Protein 7O54 (pdb70)

GO terms:
  GO:0031470 carboxysome (C, IDA)
  GO:0043886 structural constituent of carboxysome shell (F, IDA)
  GO:0031470 carboxysome (C, EXP)

Organism: Synechococcus elongatus (strain ATCC 33912 / PCC 7942 / FACHB-805) (NCBI:txid1140)

InterPro domains:
  IPR000894 Ribulose bisphosphate carboxylase small subunit, domain [PF00101] (226-309)
  IPR000894 Ribulose bisphosphate carboxylase small subunit, domain [PF00101] (341-425)
  IPR000894 Ribulose bisphosphate carboxylase small subunit, domain [PF00101] (454-539)
  IPR000894 Ribulose bisphosphate carboxylase small subunit, domain [SM00961] (214-309)
  IPR000894 Ribulose bisphosphate carboxylase small subunit, domain [SM00961] (333-425)
  IPR000894 Ribulose bisphosphate carboxylase small subunit, domain [SM00961] (446-539)
  IPR011004 Trimeric LpxA-like superfamily [SSF51161] (17-165)
  IPR017156 Carboxysome assembly protein CcmM [PIRSF037250] (4-539)
  IPR036385 Ribulose bisphosphate carboxylase, small subunit superfamily [G3DSA:3.30.190.10] (224-338)
  IPR036385 Ribulose bisphosphate carboxylase, small subunit superfamily [G3DSA:3.30.190.10] (339-454)
  IPR036385 Ribulose bisphosphate carboxylase, small subunit superfamily [G3DSA:3.30.190.10] (455-539)
  IPR036385 Ribulose bisphosphate carboxylase, small subunit superfamily [SSF55239] (224-336)
  IPR036385 Ribulose bisphosphate carboxylase, small subunit superfamily [SSF55239] (334-444)
  IPR036385 Ribulose bisphosphate carboxylase, small subunit superfamily [SSF55239] (451-539)
  IPR047223 Carbonic anhydrase, gamma-class, LbH domain [cd00710] (16-192)
  IPR052265 Gamma-class Carbonic Anhydrase [PTHR43360] (14-539)

Foldseek 3Di:
DAEAAAPQEAADPQEAAEDQEYHDHQEYHEHQEYHYCPQFDDEYAEANEYAEHLEYEEEHNDAWDQDPVRDTGQYYHYHHEYHYANEYEYGVEAHYALEYAEHNEYEYCEHEAAQEYEYYCEYHYNEYQHHFFYHDHNYYHHDHVSSVPGHGHDPVRSVVRVVVD/DPDDVVVVCCVVPND

B-factor: mean 37.41, std 12.13, range [20.16, 93.71]

Secondary structure (DSSP, 8-state):
---EE-TT-EE-TT-EEEESEEE-TT-EE-TT-EEEESSS--EEE-TT-EE-TT-EEEE-SS--EE-TTS-EESEEE-TT-EE-TT-EEEEEEEE-TT-EE-TT-EEEEEEE-TT-EE-SS-EEES-EEPTTBEE-TT-EE-SHHHHHTPPBP-HHHHHHHHHH-/--S-HHHHHHHHT--

Nearest PDB structures (foldseek):
  7o4z-assembly1_A  TM=1.005E+00  e=3.392E-30  Synechococcus elongatus PCC 7942 = FACHB-805
  3kwd-assembly1_A  TM=9.991E-01  e=4.097E-24  Thermosynechococcus vestitus BP-1
  3kwc-assembly1_C  TM=9.811E-01  e=2.190E-21  Thermosynechococcus vestitus BP-1
  3ou9-assembly1_A  TM=9.651E-01  e=5.517E-14  Methanosarcina thermophila
  3ow5-assembly1_A  TM=9.655E-01  e=8.329E-14  Methanosarcina thermophila

Sequence (180 aa):
AEPYIDPAAQVHAIASIIGDVRIAAGVRVAAGVSIRADEGAPFQVGKESILQEGAVIHGLEYGRVLGDDQADYSVWIGQRVAITHKALIHGPAYLGDDCFVGFRSTVFNARVGAGSVIMMHALVQDVEIPPGRYVPSGAIITTQQQADRLPEVRPEDREFARHIIGWLAPEQQQRIYRGN

Radius of gyration: 14.68 Å; Cα contacts (8 Å, |Δi|>4): 570; chains: 2; bounding box: 37×30×41 Å

Solvent-accessible surface area: 8317 Å² total; per-residue (Å²): 122,147,42,130,70,33,124,57,16,110,44,84,104,129,15,32,22,76,11,42,0,79,0,25,37,19,0,105,4,35,27,39,3,28,0,97,6,87,103,0,27,27,0,32,0,3,81,85,0,25,1,25,101,29,0,55,0,40,0,60,104,172,33,68,0,24,2,82,83,126,45,64,11,0,0,20,0,1,61,94,0,5,0,1,77,118,0,61,0,33,0,3,0,22,0,1,42,40,2,4,0,0,72,128,0,27,0,44,1,0,20,0,8,47,12,0,0,0,23,34,106,4,46,0,44,15,0,17,0,22,92,22,49,49,0,56,67,44,19,106,14,51,47,22,137,70,0,71,208,17,73,131,30,134,96,94,19,78,106,70,8,136,155,46,86,112,140,45,52,112,129,29,42,85,44,0,55,131,12,158

Structure (mmCIF, N/CA/C/O backbone):
data_7O54
#
_entry.id   7O54
#
_cell.length_a   89.365
_cell.length_b   89.365
_cell.length_c   129.835
_cell.angle_alpha   90.000
_cell.angle_beta   90.000
_cell.angle_gamma   120.000
#
_symmetry.space_group_name_H-M   'H 3 2'
#
loop_
_entity.id
_entity.type
_entity.pdbx_description
1 polymer 'Carboxysome assembly protein CcmM'
2 polymer 'Carbonic anhydrase'
3 non-polymer 'NICKEL (II) ION'
4 non-polymer 'CHLORIDE ION'
5 water water
#
loop_
_atom_site.group_PDB
_atom_site.id
_atom_site.type_symbol
_atom_site.label_atom_id
_atom_site.label_alt_id
_atom_site.label_comp_id
_atom_site.label_asym_id
_atom_site.label_entity_id
_atom_site.label_seq_id
_atom_site.pdbx_PDB_ins_code
_atom_site.Cartn_x
_atom_site.Cartn_y
_atom_site.Cartn_z
_atom_site.occupancy
_atom_site.B_iso_or_equiv
_atom_site.auth_seq_id
_atom_site.auth_comp_id
_atom_site.auth_asym_id
_atom_site.auth_atom_id
_atom_site.pdbx_PDB_model_num
ATOM 1 N N . ALA A 1 16 ? 7.259 -22.443 -37.947 1.00 68.77 16 ALA A N 1
ATOM 2 C CA . ALA A 1 16 ? 7.875 -21.194 -38.545 1.00 71.73 16 ALA A CA 1
ATOM 3 C C . ALA A 1 16 ? 6.780 -20.232 -39.000 1.00 65.82 16 ALA A C 1
ATOM 4 O O . ALA A 1 16 ? 7.054 -19.025 -39.019 1.00 73.20 16 ALA A O 1
ATOM 6 N N . GLU A 1 17 ? 5.617 -20.747 -39.408 1.00 60.47 17 GLU A N 1
ATOM 7 C CA . GLU A 1 17 ? 4.438 -19.915 -39.746 1.00 59.76 17 GLU A CA 1
ATOM 8 C C . GLU A 1 17 ? 3.273 -20.313 -38.850 1.00 53.57 17 GLU A C 1
ATOM 9 O O . GLU A 1 17 ? 3.158 -21.463 -38.420 1.00 48.65 17 GLU A O 1
ATOM 15 N N . PRO A 1 18 ? 2.344 -19.379 -38.564 1.00 46.02 18 PRO A N 1
ATOM 16 C CA . PRO A 1 18 ? 1.243 -19.698 -37.672 1.00 45.35 18 PRO A CA 1
ATOM 17 C C . PRO A 1 18 ? 0.262 -20.717 -38.276 1.00 44.17 18 PRO A C 1
ATOM 18 O O . PRO A 1 18 ? -0.026 -20.601 -39.476 1.00 45.24 18 PRO A O 1
ATOM 22 N N . TYR A 1 19 ? -0.209 -21.669 -37.469 1.00 40.75 19 TYR A N 1
ATOM 23 C CA . TYR A 1 19 ? -1.392 -22.514 -37.799 1.00 42.75 19 TYR A CA 1
ATOM 24 C C . TYR A 1 19 ? -2.647 -21.775 -37.315 1.00 43.36 19 TYR A C 1
ATOM 25 O O . TYR A 1 19 ? -2.806 -21.594 -36.093 1.00 41.40 19 TYR A O 1
ATOM 34 N N . ILE A 1 20 ? -3.497 -21.322 -38.220 1.00 40.81 20 ILE A N 1
ATOM 35 C CA . ILE A 1 20 ? -4.721 -20.569 -37.855 1.00 39.02 20 ILE A CA 1
ATOM 36 C C . ILE A 1 20 ? -5.909 -21.433 -38.249 1.00 39.04 20 ILE A C 1
ATOM 37 O O . ILE A 1 20 ? -6.111 -21.643 -39.439 1.00 41.14 20 ILE A O 1
ATOM 42 N N . ASP A 1 21 ? -6.633 -21.927 -37.257 1.00 39.21 21 ASP A N 1
ATOM 43 C CA . ASP A 1 21 ? -7.811 -22.799 -37.447 1.00 39.27 21 ASP A CA 1
ATOM 44 C C . ASP A 1 21 ? -8.763 -22.067 -38.377 1.00 42.93 21 ASP A C 1
ATOM 45 O O . ASP A 1 21 ? -9.007 -20.842 -38.252 1.00 37.36 21 ASP A O 1
ATOM 50 N N . PRO A 1 22 ? -9.296 -22.752 -39.414 1.00 41.52 22 PRO A N 1
ATOM 51 C CA . PRO A 1 22 ? -10.262 -22.090 -40.282 1.00 42.91 22 PRO A CA 1
ATOM 52 C C . PRO A 1 22 ? -11.465 -21.460 -39.562 1.00 41.98 22 PRO A C 1
ATOM 53 O O . PRO A 1 22 ? -12.036 -20.549 -40.099 1.00 42.02 22 PRO A O 1
ATOM 57 N N . ALA A 1 23 ? -11.848 -21.987 -38.388 1.00 39.80 23 ALA A N 1
ATOM 58 C CA . ALA A 1 23 ? -12.936 -21.457 -37.533 1.00 37.23 23 ALA A CA 1
ATOM 59 C C . ALA A 1 23 ? -12.423 -20.348 -36.575 1.00 35.73 23 ALA A C 1
ATOM 60 O O . ALA A 1 23 ? -13.291 -19.897 -35.779 1.00 37.31 23 ALA A O 1
ATOM 62 N N . ALA A 1 24 ? -11.157 -19.920 -36.636 1.00 34.99 24 ALA A N 1
ATOM 63 C CA . ALA A 1 24 ? -10.701 -18.735 -35.837 1.00 34.35 24 ALA A CA 1
ATOM 64 C C . ALA A 1 24 ? -11.177 -17.462 -36.534 1.00 39.18 24 ALA A C 1
ATOM 65 O O . ALA A 1 24 ? -11.404 -17.473 -37.733 1.00 39.08 24 ALA A O 1
ATOM 67 N N . GLN A 1 25 ? -11.377 -16.349 -35.805 1.00 35.62 25 GLN A N 1
ATOM 68 C CA . GLN A 1 25 ? -11.713 -15.022 -36.380 1.00 36.49 25 GLN A CA 1
ATOM 69 C C . GLN A 1 25 ? -10.579 -14.057 -36.002 1.00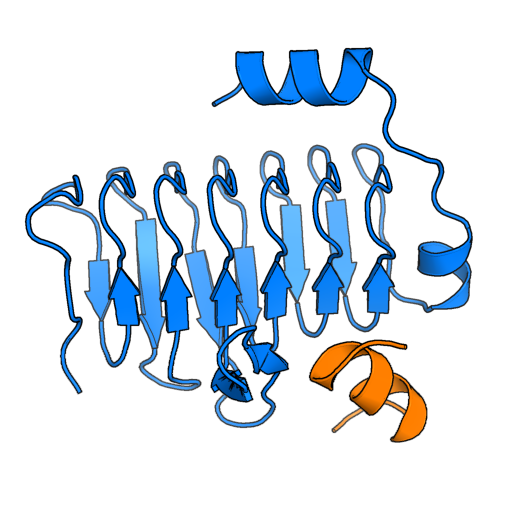 37.03 25 GLN A C 1
ATOM 70 O O . GLN A 1 25 ? -10.587 -13.512 -34.870 1.00 35.95 25 GLN A O 1
ATOM 76 N N . VAL A 1 26 ? -9.587 -13.950 -36.869 1.00 36.54 26 VAL A N 1
ATOM 77 C CA . VAL A 1 26 ? -8.381 -13.110 -36.643 1.00 36.69 26 VAL A CA 1
ATOM 78 C C . VAL A 1 26 ? -8.558 -11.841 -37.450 1.00 40.81 26 VAL A C 1
ATOM 79 O O . VAL A 1 26 ? -8.734 -11.909 -38.686 1.00 43.35 26 VAL A O 1
ATOM 83 N N . HIS A 1 27 ? -8.518 -10.697 -36.804 1.00 38.39 27 HIS A N 1
ATOM 84 C CA . HIS A 1 27 ? -8.666 -9.410 -37.512 1.00 39.47 27 HIS A CA 1
ATOM 85 C C . HIS A 1 27 ? -7.514 -9.274 -38.521 1.00 39.75 27 HIS A C 1
ATOM 86 O O . HIS A 1 27 ? -6.329 -9.662 -38.249 1.00 41.22 27 HIS A O 1
ATOM 93 N N . ALA A 1 28 ? -7.818 -8.678 -39.673 1.00 44.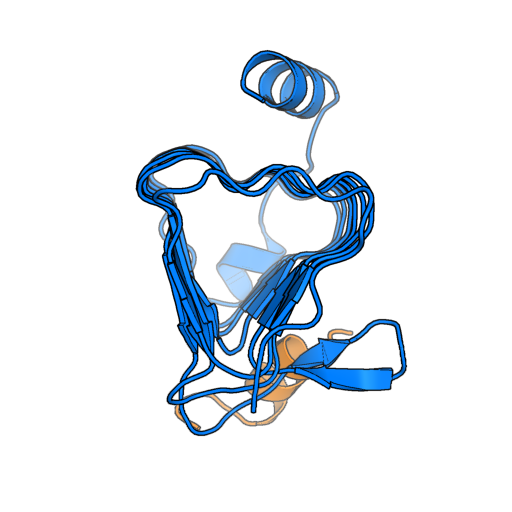89 28 ALA A N 1
ATOM 94 C CA . ALA A 1 28 ? -6.853 -8.478 -40.775 1.00 49.66 28 ALA A CA 1
ATOM 95 C C . ALA A 1 28 ? -5.630 -7.692 -40.287 1.00 52.78 28 ALA A C 1
ATOM 96 O O . ALA A 1 28 ? -4.532 -7.965 -40.774 1.00 52.83 28 ALA A O 1
ATOM 98 N N . ILE A 1 29 ? -5.802 -6.796 -39.314 1.00 50.71 29 ILE A N 1
ATOM 99 C CA . ILE A 1 29 ? -4.729 -5.885 -38.809 1.00 53.14 29 ILE A CA 1
ATOM 100 C C . ILE A 1 29 ? -4.019 -6.509 -37.578 1.00 52.22 29 ILE A C 1
ATOM 101 O O . ILE A 1 29 ? -2.936 -5.991 -37.190 1.00 50.93 29 ILE A O 1
ATOM 106 N N . ALA A 1 30 ? -4.484 -7.645 -37.024 1.00 49.05 30 ALA A N 1
ATOM 107 C CA . ALA A 1 30 ? -3.713 -8.390 -35.975 1.00 42.91 30 ALA A CA 1
ATOM 108 C C . ALA A 1 30 ? -2.398 -8.868 -36.584 1.00 42.23 30 ALA A C 1
ATOM 109 O O . ALA A 1 30 ? -2.370 -9.136 -37.812 1.00 41.73 30 ALA A O 1
ATOM 111 N N . SER A 1 31 ? -1.334 -8.994 -35.795 1.00 37.29 31 SER A N 1
ATOM 112 C CA . SER A 1 31 ? -0.019 -9.435 -36.246 1.00 38.33 31 SER A CA 1
ATOM 113 C C . SER A 1 31 ? 0.265 -10.736 -35.500 1.00 40.94 31 SER A C 1
ATOM 114 O O . SER A 1 31 ? 0.362 -10.733 -34.242 1.00 41.92 31 SER A O 1
ATOM 117 N N . ILE A 1 32 ? 0.204 -11.857 -36.211 1.00 40.64 32 ILE A N 1
ATOM 118 C CA . ILE A 1 32 ? 0.601 -13.169 -35.647 1.00 36.43 32 ILE A CA 1
ATOM 119 C C . ILE A 1 32 ? 1.811 -13.668 -36.429 1.00 41.25 32 ILE A C 1
ATOM 120 O O . ILE A 1 32 ? 1.662 -13.914 -37.670 1.00 42.91 32 ILE A O 1
ATOM 125 N N . ILE A 1 33 ? 2.897 -13.937 -35.724 1.00 39.55 33 ILE A N 1
ATOM 126 C CA . ILE A 1 33 ? 4.219 -14.236 -36.348 1.00 40.18 33 ILE A CA 1
ATOM 127 C C . ILE A 1 33 ? 4.779 -15.478 -35.681 1.00 40.24 33 ILE A C 1
ATOM 128 O O . ILE A 1 33 ? 4.679 -15.602 -34.454 1.00 37.12 33 ILE A O 1
ATOM 133 N N . GLY A 1 34 ? 5.331 -16.398 -36.470 1.00 39.92 34 GLY A N 1
ATOM 134 C CA . GLY A 1 34 ? 6.135 -17.488 -35.896 1.00 41.23 34 GLY A CA 1
ATOM 135 C C . GLY A 1 34 ? 5.282 -18.685 -35.516 1.00 38.31 34 GLY A C 1
ATOM 136 O O . GLY A 1 34 ? 4.176 -18.892 -36.092 1.00 38.88 34 GLY A O 1
ATOM 137 N N . ASP A 1 35 ? 5.785 -19.497 -34.594 1.00 37.09 35 ASP A N 1
ATOM 138 C CA . ASP A 1 35 ? 5.164 -20.828 -34.337 1.00 39.93 35 ASP A CA 1
ATOM 139 C C . ASP A 1 35 ? 4.031 -20.659 -33.313 1.00 37.89 35 ASP A C 1
ATOM 140 O O . ASP A 1 35 ? 4.234 -20.981 -32.161 1.00 36.75 35 ASP A O 1
ATOM 145 N N . VAL A 1 36 ? 2.888 -20.232 -33.809 1.00 34.89 36 VAL A N 1
ATOM 146 C CA . VAL A 1 36 ? 1.668 -19.925 -33.035 1.00 33.73 36 VAL A CA 1
ATOM 147 C C . VAL A 1 36 ? 0.574 -20.825 -33.602 1.00 36.50 36 VAL A C 1
ATOM 148 O O . VAL A 1 36 ? 0.320 -20.741 -34.820 1.00 40.23 36 VAL A O 1
ATOM 152 N N . ARG A 1 37 ? -0.092 -21.553 -32.728 1.00 34.06 37 ARG A N 1
ATOM 153 C CA . ARG A 1 37 ? -1.285 -22.324 -33.033 1.00 35.78 37 ARG A CA 1
ATOM 154 C C . ARG A 1 37 ? -2.495 -21.612 -32.455 1.00 33.38 37 ARG A C 1
ATOM 155 O O . ARG A 1 37 ? -2.511 -21.468 -31.241 1.00 33.56 37 ARG A O 1
ATOM 163 N N . ILE A 1 38 ? -3.402 -21.195 -33.309 1.00 32.05 38 ILE A N 1
ATOM 164 C CA . ILE A 1 38 ? -4.688 -20.524 -32.939 1.00 32.46 38 ILE A CA 1
ATOM 165 C C . ILE A 1 38 ? -5.816 -21.541 -33.184 1.00 36.08 38 ILE A C 1
ATOM 166 O O . ILE A 1 38 ? -6.026 -21.960 -34.326 1.00 36.04 38 ILE A O 1
ATOM 171 N N . ALA A 1 39 ? -6.542 -21.905 -32.139 1.00 33.19 39 ALA A N 1
ATOM 172 C CA . ALA A 1 39 ? -7.589 -22.959 -32.196 1.00 33.27 39 ALA A CA 1
ATOM 173 C C . ALA A 1 39 ? -8.896 -22.383 -32.720 1.00 34.51 39 ALA A C 1
ATOM 174 O O . ALA A 1 39 ? -9.047 -21.150 -32.965 1.00 32.72 39 ALA A O 1
ATOM 176 N N . ALA A 1 40 ? -9.836 -23.301 -33.020 1.00 35.34 40 ALA A N 1
ATOM 177 C CA . ALA A 1 40 ? -11.200 -22.978 -33.451 1.00 33.88 40 ALA A CA 1
ATOM 178 C C . ALA A 1 40 ? -11.823 -21.948 -32.498 1.00 35.77 40 ALA A C 1
ATOM 179 O O . ALA A 1 40 ? -11.627 -22.044 -31.294 1.00 34.47 40 ALA A O 1
ATOM 181 N N . GLY A 1 41 ? -12.535 -20.989 -33.058 1.00 34.09 41 GLY A N 1
ATOM 182 C CA . GLY A 1 41 ? -13.412 -20.076 -32.289 1.00 33.55 41 GLY A CA 1
ATOM 183 C C . GLY A 1 41 ? -12.599 -18.993 -31.562 1.00 32.10 41 GLY A C 1
ATOM 184 O O . GLY A 1 41 ? -13.242 -18.097 -30.958 1.00 33.49 41 GLY A O 1
ATOM 185 N N . VAL A 1 42 ? -11.283 -18.978 -31.719 1.00 30.21 42 VAL A N 1
ATOM 186 C CA . VAL A 1 42 ? -10.480 -17.879 -31.086 1.00 29.48 42 VAL A CA 1
ATOM 187 C C . VAL A 1 42 ? -10.799 -16.582 -31.808 1.00 34.28 42 VAL A C 1
ATOM 188 O O . VAL A 1 42 ? -10.832 -16.560 -33.073 1.00 36.59 42 VAL A O 1
ATOM 192 N N . ARG A 1 43 ? -11.044 -15.513 -31.044 1.00 31.82 43 ARG A N 1
ATOM 193 C CA . ARG A 1 43 ? -11.193 -14.172 -31.654 1.00 32.87 43 ARG A CA 1
ATOM 194 C C . ARG A 1 43 ? -9.982 -13.319 -31.309 1.00 33.37 43 ARG A C 1
ATOM 195 O O . ARG A 1 43 ? -9.680 -13.261 -30.090 1.00 33.02 43 ARG A O 1
ATOM 203 N N . VAL A 1 44 ? -9.381 -12.654 -32.303 1.00 31.18 44 VAL A N 1
ATOM 204 C CA . VAL A 1 44 ? -8.212 -11.795 -32.147 1.00 31.66 44 VAL A CA 1
ATOM 205 C C . VAL A 1 44 ? -8.556 -10.426 -32.738 1.00 32.65 44 VAL A C 1
ATOM 206 O O . VAL A 1 44 ? -8.811 -10.348 -33.925 1.00 34.93 44 VAL A O 1
ATOM 210 N N . ALA A 1 45 ? -8.603 -9.415 -31.894 1.00 34.16 45 ALA A N 1
ATOM 211 C CA . ALA A 1 45 ? -8.943 -8.036 -32.285 1.00 33.70 45 ALA A CA 1
ATOM 212 C C . ALA A 1 45 ? -7.835 -7.410 -33.134 1.00 34.44 45 ALA A C 1
ATOM 213 O O . ALA A 1 45 ? -6.645 -7.772 -33.171 1.00 32.13 45 ALA A O 1
ATOM 215 N N . ALA A 1 46 ? -8.181 -6.261 -33.709 1.00 36.91 46 ALA A N 1
ATOM 216 C CA . ALA A 1 46 ? -7.194 -5.435 -34.395 1.00 38.28 46 ALA A CA 1
ATOM 217 C C . ALA A 1 46 ? -6.199 -4.948 -33.330 1.00 37.61 46 ALA A C 1
ATOM 218 O O . ALA A 1 46 ? -6.640 -4.734 -32.171 1.00 41.22 46 ALA A O 1
ATOM 220 N N . GLY A 1 47 ? -4.973 -4.808 -33.737 1.00 40.38 47 GLY A N 1
ATOM 221 C CA . GLY A 1 47 ? -3.969 -4.212 -32.857 1.00 43.01 47 GLY A CA 1
ATOM 222 C C . GLY A 1 47 ? -3.656 -5.172 -31.730 1.00 43.38 47 GLY A C 1
ATOM 223 O O . GLY A 1 47 ? -3.431 -4.672 -30.579 1.00 40.59 47 GLY A O 1
ATOM 224 N N . VAL A 1 48 ? -3.652 -6.475 -32.051 1.00 35.92 48 VAL A N 1
ATOM 225 C CA . VAL A 1 48 ? -3.088 -7.525 -31.170 1.00 33.14 48 VAL A CA 1
ATOM 226 C C . VAL A 1 48 ? -1.796 -8.015 -31.786 1.00 33.81 48 VAL A C 1
ATOM 227 O O . VAL A 1 48 ? -1.746 -8.221 -33.005 1.00 35.50 48 VAL A O 1
ATOM 231 N N . SER A 1 49 ? -0.789 -8.264 -30.959 1.00 30.08 49 SER A N 1
ATOM 232 C CA . SER A 1 49 ? 0.517 -8.719 -31.464 1.00 30.02 49 SER A CA 1
ATOM 233 C C . SER A 1 49 ? 0.834 -10.032 -30.775 1.00 30.87 49 SER A C 1
ATOM 234 O O . SER A 1 49 ? 0.913 -10.077 -29.548 1.00 31.36 49 SER A O 1
ATOM 237 N N . ILE A 1 50 ? 0.998 -11.091 -31.549 1.00 30.39 50 ILE A N 1
ATOM 238 C CA . ILE A 1 50 ? 1.428 -12.429 -31.085 1.00 30.59 50 ILE A CA 1
ATOM 239 C C . ILE A 1 50 ? 2.697 -12.762 -31.894 1.00 31.50 50 ILE A C 1
ATOM 240 O O . ILE A 1 50 ? 2.532 -13.120 -33.034 1.00 36.04 50 ILE A O 1
ATOM 245 N N . ARG A 1 51 ? 3.835 -12.740 -31.240 1.00 33.46 51 ARG A N 1
ATOM 246 C CA . ARG A 1 51 ? 5.165 -12.980 -31.909 1.00 37.48 51 ARG A CA 1
ATOM 247 C C . ARG A 1 51 ? 5.842 -14.095 -31.165 1.00 36.07 51 ARG A C 1
ATOM 248 O O . ARG A 1 51 ? 6.339 -13.881 -30.069 1.00 34.06 51 ARG A O 1
ATOM 256 N N . ALA A 1 52 ? 5.904 -15.250 -31.790 1.00 37.51 52 ALA A N 1
ATOM 257 C CA . ALA A 1 52 ? 6.675 -16.387 -31.282 1.00 37.95 52 ALA A CA 1
ATOM 258 C C . ALA A 1 52 ? 7.990 -16.362 -32.091 1.00 45.56 52 ALA A C 1
ATOM 259 O O . ALA A 1 52 ? 8.320 -17.367 -32.554 1.00 46.82 52 ALA A O 1
ATOM 261 N N . ASP A 1 53 ? 8.633 -15.172 -32.219 1.00 51.75 53 ASP A N 1
ATOM 262 C CA . ASP A 1 53 ? 9.904 -14.859 -32.968 1.00 52.62 53 ASP A CA 1
ATOM 263 C C . ASP A 1 53 ? 11.130 -15.011 -32.057 1.00 52.77 53 ASP A C 1
ATOM 264 O O . ASP A 1 53 ? 12.262 -15.068 -32.583 1.00 55.68 53 ASP A O 1
ATOM 269 N N . GLU A 1 54 ? 10.962 -14.966 -30.745 1.00 52.48 54 GLU A N 1
ATOM 270 C CA . GLU A 1 54 ? 12.040 -15.288 -29.777 1.00 56.38 54 GLU A CA 1
ATOM 271 C C . GLU A 1 54 ? 11.677 -16.642 -29.169 1.00 56.30 54 GLU A C 1
ATOM 272 O O . GLU A 1 54 ? 11.878 -17.660 -29.875 1.00 54.93 54 GLU A O 1
ATOM 278 N N . GLY A 1 55 ? 11.002 -16.618 -28.008 1.00 55.43 55 GLY A N 1
ATOM 279 C CA . GLY A 1 55 ? 10.307 -17.776 -27.404 1.00 52.78 55 GLY A CA 1
ATOM 280 C C . GLY A 1 55 ? 9.201 -18.325 -28.316 1.00 49.25 55 GLY A C 1
ATOM 281 O O . GLY A 1 55 ? 8.409 -17.557 -28.894 1.00 45.73 55 GLY A O 1
ATOM 282 N N . ALA A 1 56 ? 9.197 -19.637 -28.520 1.00 43.55 56 ALA A N 1
ATOM 283 C CA . ALA A 1 56 ? 8.198 -20.323 -29.377 1.00 46.11 56 ALA A CA 1
ATOM 284 C C . ALA A 1 56 ? 8.184 -21.720 -28.809 1.00 40.97 56 ALA A C 1
ATOM 285 O O . ALA A 1 56 ? 9.321 -22.081 -28.404 1.00 39.44 56 ALA A O 1
ATOM 287 N N . PRO A 1 57 ? 7.141 -22.563 -28.988 1.00 39.34 57 PRO A N 1
ATOM 288 C CA . PRO A 1 57 ? 5.850 -22.196 -29.580 1.00 36.83 57 PRO A CA 1
ATOM 289 C C . PRO A 1 57 ? 4.807 -21.644 -28.599 1.00 37.74 57 PRO A C 1
ATOM 290 O O . PRO A 1 57 ? 4.998 -21.680 -27.401 1.00 37.26 57 PRO A O 1
ATOM 294 N N . PHE A 1 58 ? 3.753 -21.094 -29.183 1.00 33.98 58 PHE A N 1
ATOM 295 C CA . PHE A 1 58 ? 2.543 -20.554 -28.480 1.00 32.36 58 PHE A CA 1
ATOM 296 C C . PHE A 1 58 ? 1.338 -21.402 -28.894 1.00 33.73 58 PHE A C 1
ATOM 297 O O . PHE A 1 58 ? 1.193 -21.716 -30.074 1.00 35.08 58 PHE A O 1
ATOM 305 N N . GLN A 1 59 ? 0.434 -21.676 -27.963 1.00 30.58 59 GLN A N 1
ATOM 306 C CA . GLN A 1 59 ? -0.873 -22.303 -28.199 1.00 34.46 59 GLN A CA 1
ATOM 307 C C . GLN A 1 59 ? -1.938 -21.391 -27.622 1.00 30.95 59 GLN A C 1
ATOM 308 O O . GLN A 1 59 ? -1.722 -20.947 -26.457 1.00 31.00 59 GLN A O 1
ATOM 314 N N . VAL A 1 60 ? -2.924 -21.038 -28.425 1.00 31.04 60 VAL A N 1
ATOM 315 C CA . VAL A 1 60 ? -4.136 -20.283 -28.008 1.00 31.20 60 VAL A CA 1
ATOM 316 C C . VAL A 1 60 ? -5.330 -21.224 -28.168 1.00 31.21 60 VAL A C 1
ATOM 317 O O . VAL A 1 60 ? -5.701 -21.521 -29.326 1.00 32.30 60 VAL A O 1
ATOM 321 N N . GLY A 1 61 ? -5.866 -21.690 -27.057 1.00 30.05 61 GLY A N 1
ATOM 322 C CA . GLY A 1 61 ? -6.936 -22.708 -27.050 1.00 31.40 61 GLY A CA 1
ATOM 323 C C . GLY A 1 61 ? -8.289 -22.193 -27.450 1.00 30.82 61 GLY A C 1
ATOM 324 O O . GLY A 1 61 ? -8.607 -20.974 -27.468 1.00 30.26 61 GLY A O 1
ATOM 325 N N . LYS A 1 62 ? -9.145 -23.168 -27.793 1.00 32.09 62 LYS A N 1
ATOM 326 C CA . LYS A 1 62 ? -10.468 -22.934 -28.369 1.00 31.90 62 LYS A CA 1
ATOM 327 C C . LYS A 1 62 ? -11.223 -21.822 -27.655 1.00 29.84 62 LYS A C 1
ATOM 328 O O . LYS A 1 62 ? -11.397 -21.912 -26.469 1.00 28.49 62 LYS A O 1
ATOM 334 N N . GLU A 1 63 ? -11.754 -20.912 -28.432 1.00 30.27 63 GLU A N 1
ATOM 335 C CA . GLU A 1 63 ? -12.783 -19.902 -27.996 1.00 31.48 63 GLU A CA 1
ATOM 336 C C . GLU A 1 63 ? -12.170 -18.903 -26.994 1.00 30.36 63 GLU A C 1
ATOM 337 O O . GLU A 1 63 ? -12.919 -18.140 -26.357 1.00 30.66 63 GLU A O 1
ATOM 343 N N . SER A 1 64 ? -10.856 -18.835 -26.965 1.00 28.39 64 SER A N 1
ATOM 344 C CA . SER A 1 64 ? -10.164 -17.709 -26.299 1.00 29.08 64 SER A CA 1
ATOM 345 C C . SER A 1 64 ? -10.443 -16.392 -27.041 1.00 29.28 64 SER A C 1
ATOM 346 O O . SER A 1 64 ? -10.713 -16.397 -28.222 1.00 29.32 64 SER A O 1
ATOM 349 N N . ILE A 1 65 ? -10.311 -15.250 -26.337 1.00 27.71 65 ILE A N 1
ATOM 350 C CA . ILE A 1 65 ? -10.573 -13.893 -26.893 1.00 29.38 65 ILE A CA 1
ATOM 351 C C . ILE A 1 65 ? -9.371 -13.019 -26.572 1.00 30.02 65 ILE A C 1
ATOM 352 O O . ILE A 1 65 ? -9.028 -13.008 -25.371 1.00 30.97 65 ILE A O 1
ATOM 357 N N . LEU A 1 66 ? -8.781 -12.369 -27.572 1.00 27.07 66 LEU A N 1
ATOM 358 C CA . LEU A 1 66 ? -7.658 -11.429 -27.345 1.00 27.98 66 LEU A CA 1
ATOM 359 C C . LEU A 1 66 ? -8.153 -10.047 -27.803 1.00 28.73 66 LEU A C 1
ATOM 360 O O . LEU A 1 66 ? -8.523 -9.881 -28.960 1.00 30.31 66 LEU A O 1
ATOM 365 N N . GLN A 1 67 ? -8.189 -9.087 -26.883 1.00 26.14 67 GLN A N 1
ATOM 366 C CA . GLN A 1 67 ? -8.670 -7.732 -27.200 1.00 28.43 67 GLN A CA 1
ATOM 367 C C . GLN A 1 67 ? -7.576 -6.761 -27.615 1.00 28.87 67 GLN A C 1
ATOM 368 O O . GLN A 1 67 ? -6.377 -6.992 -27.423 1.00 27.63 67 GLN A O 1
ATOM 374 N N . GLU A 1 68 ? -7.992 -5.583 -28.119 1.00 29.05 68 GLU A N 1
ATOM 375 C CA . GLU A 1 68 ? -6.995 -4.623 -28.638 1.00 29.38 68 GLU A CA 1
ATOM 376 C C . GLU A 1 68 ? -5.919 -4.281 -27.609 1.00 30.34 68 GLU A C 1
ATOM 377 O O . GLU A 1 68 ? -6.248 -3.955 -26.444 1.00 29.52 68 GLU A O 1
ATOM 383 N N . GLY A 1 69 ? -4.669 -4.173 -28.069 1.00 28.65 69 GLY A N 1
ATOM 384 C CA . GLY A 1 69 ? -3.556 -3.751 -27.211 1.00 30.39 69 GLY A CA 1
ATOM 385 C C . GLY A 1 69 ? -2.895 -4.958 -26.576 1.00 29.56 69 GLY A C 1
ATOM 386 O O . GLY A 1 69 ? -1.820 -4.760 -25.965 1.00 30.75 69 GLY A O 1
ATOM 387 N N . ALA A 1 70 ? -3.539 -6.137 -26.617 1.00 28.77 70 ALA A N 1
ATOM 388 C CA . ALA A 1 70 ? -2.972 -7.375 -26.015 1.00 28.62 70 ALA A CA 1
ATOM 389 C C . ALA A 1 70 ? -1.696 -7.736 -26.774 1.00 31.87 70 ALA A C 1
ATOM 390 O O . ALA A 1 70 ? -1.628 -7.501 -28.015 1.00 30.13 70 ALA A O 1
ATOM 392 N N . VAL A 1 71 ? -0.701 -8.161 -26.019 1.00 28.96 71 VAL A N 1
ATOM 393 C CA . VAL A 1 71 ? 0.594 -8.599 -26.583 1.00 30.81 71 VAL A CA 1
ATOM 394 C C . VAL A 1 71 ? 0.843 -9.975 -26.005 1.00 32.14 71 VAL A C 1
ATOM 395 O O . VAL A 1 71 ? 0.782 -10.101 -24.764 1.00 29.55 71 VAL A O 1
ATOM 399 N N . ILE A 1 72 ? 1.270 -10.921 -26.827 1.00 28.98 72 ILE A N 1
ATOM 400 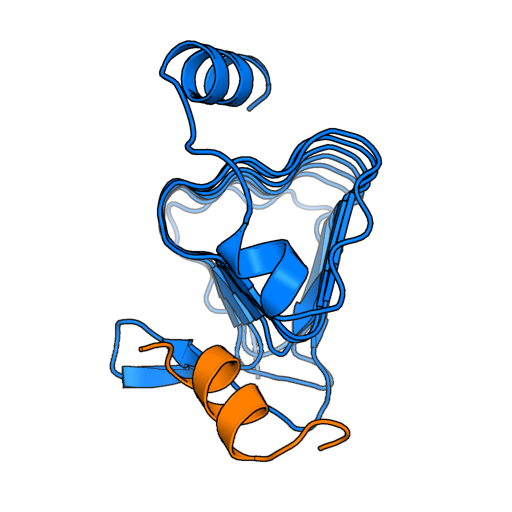C CA . ILE A 1 72 ? 1.755 -12.219 -26.352 1.00 28.56 72 ILE A CA 1
ATOM 401 C C . ILE A 1 72 ? 3.198 -12.372 -26.907 1.00 27.95 72 ILE A C 1
ATOM 402 O O . ILE A 1 72 ? 3.329 -12.251 -28.143 1.00 30.80 72 ILE A O 1
ATOM 407 N N . HIS A 1 73 ? 4.210 -12.411 -26.049 1.00 27.05 73 HIS A N 1
ATOM 408 C CA . HIS A 1 73 ? 5.606 -12.573 -26.478 1.00 27.80 73 HIS A CA 1
ATOM 409 C C . HIS A 1 73 ? 6.198 -13.636 -25.567 1.00 29.80 73 HIS A C 1
ATOM 410 O O . HIS A 1 73 ? 5.538 -14.123 -24.636 1.00 26.80 73 HIS A O 1
ATOM 417 N N . GLY A 1 74 ? 7.456 -14.014 -25.793 1.00 30.54 74 GLY A N 1
ATOM 418 C CA . GLY A 1 74 ? 8.048 -15.037 -24.934 1.00 28.51 74 GLY A CA 1
ATOM 419 C C . GLY A 1 74 ? 9.575 -14.948 -24.895 1.00 29.26 74 GLY A C 1
ATOM 420 O O . GLY A 1 74 ? 10.139 -14.507 -25.889 1.00 34.10 74 GLY A O 1
ATOM 421 N N . LEU A 1 75 ? 10.157 -15.296 -23.794 1.00 29.76 75 LEU A N 1
ATOM 422 C CA . LEU A 1 75 ? 11.647 -15.344 -23.687 1.00 30.63 75 LEU A CA 1
ATOM 423 C C . LEU A 1 75 ? 12.152 -16.499 -24.563 1.00 32.80 75 LEU A C 1
ATOM 424 O O . LEU A 1 75 ? 11.517 -17.569 -24.679 1.00 32.84 75 LEU A O 1
ATOM 429 N N . GLU A 1 76 ? 13.360 -16.277 -25.119 1.00 35.24 76 GLU A N 1
ATOM 430 C CA . GLU A 1 76 ? 14.047 -17.330 -25.932 1.00 38.86 76 GLU A CA 1
ATOM 431 C C . GLU A 1 76 ? 14.035 -18.637 -25.116 1.00 36.52 76 GLU A C 1
ATOM 432 O O . GLU A 1 76 ? 13.783 -19.767 -25.672 1.00 38.36 76 GLU A O 1
ATOM 438 N N . TYR A 1 77 ? 14.414 -18.582 -23.850 1.00 36.68 77 TYR A N 1
ATOM 439 C CA . TYR A 1 77 ? 14.512 -19.752 -22.955 1.00 38.54 77 TYR A CA 1
ATOM 440 C C . TYR A 1 77 ? 13.452 -19.753 -21.863 1.00 41.02 77 TYR A C 1
ATOM 441 O O . TYR A 1 77 ? 13.093 -18.677 -21.298 1.00 44.27 77 TYR A O 1
ATOM 450 N N . GLY A 1 78 ? 13.059 -20.941 -21.460 1.00 37.87 78 GLY A N 1
ATOM 451 C CA . GLY A 1 78 ? 12.052 -21.145 -20.414 1.00 38.82 78 GLY A CA 1
ATOM 452 C C . GLY A 1 78 ? 10.730 -21.486 -21.065 1.00 36.33 78 GLY A C 1
ATOM 453 O O . GLY A 1 78 ? 10.392 -20.847 -22.113 1.00 38.36 78 GLY A O 1
ATOM 454 N N . ARG A 1 79 ? 10.103 -22.511 -20.537 1.00 35.59 79 ARG A N 1
ATOM 455 C CA . ARG A 1 79 ? 8.892 -23.156 -21.086 1.00 37.24 79 ARG A CA 1
ATOM 456 C C . ARG A 1 79 ? 7.940 -23.499 -19.929 1.00 35.29 79 ARG A C 1
ATOM 457 O O . ARG A 1 79 ? 8.315 -23.400 -18.745 1.00 37.45 79 ARG A O 1
ATOM 465 N N . VAL A 1 80 ? 6.724 -23.834 -20.293 1.00 34.97 80 VAL A N 1
ATOM 466 C CA . VAL A 1 80 ? 5.682 -24.429 -19.443 1.00 36.66 80 VAL A CA 1
ATOM 467 C C . VAL A 1 80 ? 5.214 -25.696 -20.157 1.00 39.58 80 VAL A C 1
ATOM 468 O O . VAL A 1 80 ? 5.230 -25.762 -21.417 1.00 41.70 80 VAL A O 1
ATOM 472 N N . LEU A 1 81 ? 4.738 -26.609 -19.363 1.00 39.64 81 LEU A N 1
ATOM 473 C CA . LEU A 1 81 ? 4.131 -27.862 -19.847 1.00 42.53 81 LEU A CA 1
ATOM 474 C C . LEU A 1 81 ? 2.669 -27.628 -20.202 1.00 40.75 81 LEU A C 1
ATOM 475 O O . LEU A 1 81 ? 1.827 -27.326 -19.313 1.00 42.26 81 LEU A O 1
ATOM 480 N N . GLY A 1 82 ? 2.372 -27.790 -21.485 1.00 39.53 82 GLY A N 1
ATOM 481 C CA . GLY A 1 82 ? 1.008 -27.807 -22.027 1.00 40.09 82 GLY A CA 1
ATOM 482 C C . GLY A 1 82 ? 0.196 -29.000 -21.534 1.00 46.17 82 GLY A C 1
ATOM 483 O O . GLY A 1 82 ? 0.811 -29.970 -21.063 1.00 49.90 82 GLY A O 1
ATOM 484 N N . ASP A 1 83 ? -1.134 -28.913 -21.634 1.00 46.16 83 ASP A N 1
ATOM 485 C CA . ASP A 1 83 ? -2.092 -30.015 -21.302 1.00 44.10 83 ASP A CA 1
ATOM 486 C C . ASP A 1 83 ? -1.805 -31.222 -22.216 1.00 50.88 83 ASP A C 1
ATOM 487 O O . ASP A 1 83 ? -2.084 -32.372 -21.807 1.00 52.70 83 ASP A O 1
ATOM 492 N N . ASP A 1 84 ? -1.229 -30.992 -23.389 1.00 53.02 84 ASP A N 1
ATOM 493 C CA . ASP A 1 84 ? -0.911 -32.088 -24.343 1.00 53.27 84 ASP A CA 1
ATOM 494 C C . ASP A 1 84 ? 0.447 -32.722 -24.006 1.00 55.00 84 ASP A C 1
ATOM 495 O O . ASP A 1 84 ? 0.866 -33.633 -24.752 1.00 56.82 84 ASP A O 1
ATOM 500 N N . GLN A 1 85 ? 1.091 -32.323 -22.902 1.00 53.28 85 GLN A N 1
ATOM 501 C CA . GLN A 1 85 ? 2.410 -32.818 -22.420 1.00 55.68 85 GLN A CA 1
ATOM 502 C C . GLN A 1 85 ? 3.549 -32.319 -23.309 1.00 56.17 85 GLN A C 1
ATOM 503 O O . GLN A 1 85 ? 4.667 -32.816 -23.145 1.00 57.60 85 GLN A O 1
ATOM 509 N N . ALA A 1 86 ? 3.309 -31.374 -24.218 1.00 53.43 86 ALA A N 1
ATOM 510 C CA . ALA A 1 86 ? 4.387 -30.717 -24.983 1.00 48.04 86 ALA A CA 1
ATOM 511 C C . ALA A 1 86 ? 4.783 -29.433 -24.246 1.00 49.63 86 ALA A C 1
ATOM 512 O O . ALA A 1 86 ? 3.914 -28.912 -23.500 1.00 45.83 86 ALA A O 1
ATOM 514 N N . ASP A 1 87 ? 5.974 -28.921 -24.531 1.00 45.68 87 ASP A N 1
ATOM 515 C CA . ASP A 1 87 ? 6.545 -27.665 -23.963 1.00 46.51 87 ASP A CA 1
ATOM 516 C C . ASP A 1 87 ? 6.207 -26.462 -24.847 1.00 46.46 87 ASP A C 1
ATOM 517 O O . ASP A 1 87 ? 6.361 -26.530 -26.093 1.00 43.70 87 ASP A O 1
ATOM 522 N N . TYR A 1 88 ? 5.748 -25.371 -24.216 1.00 38.81 88 TYR A N 1
ATOM 523 C CA . TYR A 1 88 ? 5.379 -24.104 -24.871 1.00 39.29 88 TYR A CA 1
ATOM 524 C C . TYR A 1 88 ? 6.094 -22.971 -24.161 1.00 34.30 88 TYR A C 1
ATOM 525 O O . TYR A 1 88 ? 6.353 -23.047 -22.948 1.00 36.20 88 TYR A O 1
ATOM 534 N N . SER A 1 89 ? 6.433 -21.925 -24.906 1.00 34.80 89 SER A N 1
ATOM 535 C CA . SER A 1 89 ? 6.768 -20.625 -24.312 1.00 31.66 89 SER A CA 1
ATOM 536 C C . SER A 1 89 ? 5.469 -20.106 -23.646 1.00 31.83 89 SER A C 1
ATOM 537 O O . SER A 1 89 ? 5.516 -19.691 -22.473 1.00 31.48 89 SER A O 1
ATOM 540 N N . VAL A 1 90 ? 4.384 -20.121 -24.404 1.00 31.08 90 VAL A N 1
ATOM 541 C CA . VAL A 1 90 ? 3.057 -19.633 -23.937 1.00 29.91 90 VAL A CA 1
ATOM 542 C C . VAL A 1 90 ? 2.002 -20.685 -24.220 1.00 30.11 90 VAL A C 1
ATOM 543 O O . VAL A 1 90 ? 1.816 -21.073 -25.395 1.00 30.66 90 VAL A O 1
ATOM 547 N N . TRP A 1 91 ? 1.317 -21.137 -23.187 1.00 29.62 91 TRP A N 1
ATOM 548 C CA . TRP A 1 91 ? 0.113 -22.010 -23.296 1.00 30.85 91 TRP A CA 1
ATOM 549 C C . TRP A 1 91 ? -1.071 -21.197 -22.785 1.00 29.71 91 TRP A C 1
ATOM 550 O O . TRP A 1 91 ? -1.062 -20.812 -21.586 1.00 29.50 91 TRP A O 1
ATOM 561 N N . ILE A 1 92 ? -1.999 -20.878 -23.658 1.00 28.94 92 ILE A N 1
ATOM 562 C CA . ILE A 1 92 ? -3.292 -20.282 -23.287 1.00 27.50 92 ILE A CA 1
ATOM 563 C C . ILE A 1 92 ? -4.342 -21.360 -23.528 1.00 28.97 92 ILE A C 1
ATOM 564 O O . ILE A 1 92 ? -4.430 -21.863 -24.660 1.00 31.05 92 ILE A O 1
ATOM 569 N N . GLY A 1 93 ? -5.050 -21.712 -22.467 1.00 28.72 93 GLY A N 1
ATOM 570 C CA . GLY A 1 93 ? -6.101 -22.756 -22.540 1.00 30.02 93 GLY A CA 1
ATOM 571 C C . GLY A 1 93 ? -7.353 -22.315 -23.287 1.00 28.27 93 GLY A C 1
ATOM 572 O O . GLY A 1 93 ? -7.389 -21.378 -24.184 1.00 28.95 93 GLY A O 1
ATOM 573 N N . GLN A 1 94 ? -8.438 -23.040 -23.064 1.00 29.35 94 GLN A N 1
ATOM 574 C CA . GLN A 1 94 ? -9.699 -22.740 -23.761 1.00 29.74 94 GLN A CA 1
ATOM 575 C C . GLN A 1 94 ? -10.437 -21.612 -23.030 1.00 28.89 94 GLN A C 1
ATOM 576 O O . GLN A 1 94 ? -10.413 -21.599 -21.793 1.00 27.83 94 GLN A O 1
ATOM 582 N N . ARG A 1 95 ? -11.201 -20.813 -23.756 1.00 27.53 95 ARG A N 1
ATOM 583 C CA . ARG A 1 95 ? -12.134 -19.763 -23.276 1.00 26.71 95 ARG A CA 1
ATOM 584 C C . ARG A 1 95 ? -11.382 -18.836 -22.309 1.00 26.89 95 ARG A C 1
ATOM 585 O O . ARG A 1 95 ? -11.967 -18.354 -21.352 1.00 26.95 95 ARG A O 1
ATOM 593 N N . VAL A 1 96 ? -10.128 -18.545 -22.631 1.00 27.37 96 VAL A N 1
ATOM 594 C CA . VAL A 1 96 ? -9.362 -17.551 -21.839 1.00 25.70 96 VAL A CA 1
ATOM 595 C C . VAL A 1 96 ? -9.582 -16.163 -22.427 1.00 25.96 96 VAL A C 1
ATOM 596 O O . VAL A 1 96 ? -9.604 -16.035 -23.661 1.00 27.67 96 VAL A O 1
ATOM 600 N N . ALA A 1 97 ? -9.808 -15.181 -21.560 1.00 24.40 97 ALA A N 1
ATOM 601 C CA . ALA A 1 97 ? -10.102 -13.804 -21.984 1.00 25.42 97 ALA A CA 1
ATOM 602 C C . ALA A 1 97 ? -8.871 -12.960 -21.669 1.00 25.17 97 ALA A C 1
ATOM 603 O O . ALA A 1 97 ? -8.462 -12.901 -20.516 1.00 25.01 97 ALA A O 1
ATOM 605 N N . ILE A 1 98 ? -8.199 -12.441 -22.702 1.00 24.94 98 ILE A N 1
ATOM 606 C CA . ILE A 1 98 ? -6.989 -11.604 -22.553 1.00 24.49 98 ILE A CA 1
ATOM 607 C C . ILE A 1 98 ? -7.401 -10.217 -22.986 1.00 23.76 98 ILE A C 1
ATOM 608 O O . ILE A 1 98 ? -7.583 -10.006 -24.196 1.00 26.19 98 ILE A O 1
ATOM 613 N N . THR A 1 99 ? -7.711 -9.332 -22.037 1.00 23.01 99 THR A N 1
ATOM 614 C CA . THR A 1 99 ? -8.406 -8.102 -22.364 1.00 21.96 99 THR A CA 1
ATOM 615 C C . THR A 1 99 ? -7.444 -6.965 -22.742 1.00 22.41 99 THR A C 1
ATOM 616 O O . THR A 1 99 ? -6.222 -7.113 -22.782 1.00 22.16 99 THR A O 1
ATOM 620 N N . HIS A 1 100 ? -8.027 -5.794 -22.981 1.00 23.60 100 HIS A N 1
ATOM 621 C CA . HIS A 1 100 ? -7.337 -4.606 -23.504 1.00 23.74 100 HIS A CA 1
ATOM 622 C C . HIS A 1 100 ? -6.018 -4.405 -22.785 1.00 23.41 100 HIS A C 1
ATOM 623 O O . HIS A 1 100 ? -5.968 -4.337 -21.529 1.00 23.42 100 HIS A O 1
ATOM 630 N N . LYS A 1 101 ? -4.967 -4.360 -23.590 1.00 24.40 101 LYS A N 1
ATOM 631 C CA . LYS A 1 101 ? -3.598 -3.921 -23.156 1.00 24.13 101 LYS A CA 1
ATOM 632 C C . LYS A 1 101 ? -2.957 -4.967 -22.222 1.00 23.00 101 LYS A C 1
ATOM 633 O O . LYS A 1 101 ? -1.837 -4.709 -21.662 1.00 24.00 101 LYS A O 1
ATOM 639 N N . ALA A 1 102 ? -3.499 -6.178 -22.083 1.00 23.17 102 ALA A N 1
ATOM 640 C CA . ALA A 1 102 ? -2.813 -7.211 -21.261 1.00 22.81 102 ALA A CA 1
ATOM 641 C C . ALA A 1 102 ? -1.542 -7.728 -21.966 1.00 25.10 102 ALA A C 1
ATOM 642 O O . ALA A 1 102 ? -1.405 -7.598 -23.208 1.00 26.54 102 ALA A O 1
ATOM 644 N N . LEU A 1 103 ? -0.567 -8.089 -21.151 1.00 24.47 103 LEU A N 1
ATOM 645 C CA . LEU A 1 103 ? 0.711 -8.617 -21.659 1.00 22.79 103 LEU A CA 1
ATOM 646 C C . LEU A 1 103 ? 0.814 -10.039 -21.095 1.00 24.94 103 LEU A C 1
ATOM 647 O O . LEU A 1 103 ? 0.846 -10.186 -19.855 1.00 24.50 103 LEU A O 1
ATOM 652 N N . ILE A 1 104 ? 0.941 -11.010 -21.982 1.00 24.39 104 ILE A N 1
ATOM 653 C CA . ILE A 1 104 ? 1.207 -12.400 -21.574 1.00 23.17 104 ILE A CA 1
ATOM 654 C C . ILE A 1 104 ? 2.626 -12.673 -22.082 1.00 24.55 104 ILE A C 1
ATOM 655 O O . ILE A 1 104 ? 2.793 -12.636 -23.292 1.00 26.65 104 ILE A O 1
ATOM 660 N N . HIS A 1 105 ? 3.567 -12.871 -21.187 1.00 23.66 105 HIS A N 1
ATOM 661 C CA . HIS A 1 105 ? 4.972 -13.049 -21.603 1.00 24.62 105 HIS A CA 1
ATOM 662 C C . HIS A 1 105 ? 5.448 -14.409 -21.123 1.00 24.81 105 HIS A C 1
ATOM 663 O O . HIS A 1 105 ? 5.567 -14.595 -19.907 1.00 25.15 105 HIS A O 1
ATOM 670 N N . GLY A 1 106 ? 5.826 -15.242 -22.093 1.00 26.16 106 GLY A N 1
ATOM 671 C CA . GLY A 1 106 ? 6.397 -16.535 -21.789 1.00 28.36 106 GLY A CA 1
ATOM 672 C C . GLY A 1 106 ? 7.656 -16.369 -20.982 1.00 29.68 106 GLY A C 1
ATOM 673 O O . GLY A 1 106 ? 8.423 -15.417 -21.132 1.00 27.18 106 GLY A O 1
ATOM 674 N N . PRO A 1 107 ? 7.940 -17.343 -20.118 1.00 29.51 107 PRO A N 1
ATOM 675 C CA . PRO A 1 107 ? 7.116 -18.552 -19.946 1.00 30.25 107 PRO A CA 1
ATOM 676 C C . PRO A 1 107 ? 5.766 -18.267 -19.260 1.00 30.04 107 PRO A C 1
ATOM 677 O O . PRO A 1 107 ? 5.799 -17.684 -18.239 1.00 28.16 107 PRO A O 1
ATOM 681 N N . ALA A 1 108 ? 4.661 -18.742 -19.804 1.00 29.02 108 ALA A N 1
ATOM 682 C CA . ALA A 1 108 ? 3.354 -18.413 -19.209 1.00 30.54 108 ALA A CA 1
ATOM 683 C C . ALA A 1 108 ? 2.364 -19.515 -19.541 1.00 28.40 108 ALA A C 1
ATOM 684 O O . ALA A 1 108 ? 2.316 -19.940 -20.717 1.00 29.56 108 ALA A O 1
ATOM 686 N N . TYR A 1 109 ? 1.635 -19.946 -18.537 1.00 28.16 109 TYR A N 1
ATOM 687 C CA . TYR A 1 109 ? 0.486 -20.881 -18.634 1.00 28.66 109 TYR A CA 1
ATOM 688 C C . TYR A 1 109 ? -0.743 -20.190 -18.088 1.00 27.97 109 TYR A C 1
ATOM 689 O O . TYR A 1 109 ? -0.702 -19.764 -16.934 1.00 30.08 109 TYR A O 1
ATOM 698 N N . LEU A 1 110 ? -1.802 -20.134 -18.895 1.00 27.27 110 LEU A N 1
ATOM 699 C CA . LEU A 1 110 ? -3.161 -19.693 -18.474 1.00 29.45 110 LEU A CA 1
ATOM 700 C C . LEU A 1 110 ? -4.079 -20.885 -18.699 1.00 29.10 110 LEU A C 1
ATOM 701 O O . LEU A 1 110 ? -4.247 -21.225 -19.835 1.00 30.54 110 LEU A O 1
ATOM 706 N N . GLY A 1 111 ? -4.610 -21.404 -17.624 1.00 29.29 111 GLY A N 1
ATOM 707 C CA . GLY A 1 111 ? -5.550 -22.524 -17.682 1.00 31.79 111 GLY A CA 1
ATOM 708 C C . GLY A 1 111 ? -6.881 -22.103 -18.233 1.00 28.43 111 GLY A C 1
ATOM 709 O O . GLY A 1 111 ? -7.232 -20.902 -18.463 1.00 29.18 111 GLY A O 1
ATOM 710 N N . ASP A 1 112 ? -7.650 -23.150 -18.563 1.00 28.09 112 ASP A N 1
ATOM 711 C CA . ASP A 1 112 ? -8.960 -22.879 -19.146 1.00 26.56 112 ASP A CA 1
ATOM 712 C C . ASP A 1 112 ? -9.774 -21.913 -18.303 1.00 27.08 112 ASP A C 1
ATOM 713 O O . ASP A 1 112 ? -9.757 -21.989 -17.066 1.00 27.28 112 ASP A O 1
ATOM 718 N N . ASP A 1 113 ? -10.567 -21.091 -18.974 1.00 26.70 113 ASP A N 1
ATOM 719 C CA . ASP A 1 113 ? -11.568 -20.201 -18.339 1.00 27.73 113 ASP A CA 1
ATOM 720 C C . ASP A 1 113 ? -10.915 -19.112 -17.481 1.00 27.26 113 ASP A C 1
ATOM 721 O O . ASP A 1 113 ? -11.634 -18.407 -16.773 1.00 31.16 113 ASP A O 1
ATOM 726 N N . CYS A 1 114 ? -9.640 -18.823 -17.686 1.00 27.50 114 CYS A N 1
ATOM 727 C CA . CYS A 1 114 ? -9.042 -17.696 -16.971 1.00 26.44 114 CYS A CA 1
ATOM 728 C C . CYS A 1 114 ? -9.483 -16.384 -17.605 1.00 24.53 114 CYS A C 1
ATOM 729 O O . CYS A 1 114 ? -9.735 -16.314 -18.813 1.00 25.87 114 CYS A O 1
ATOM 732 N N . PHE A 1 115 ? -9.440 -15.323 -16.811 1.00 23.83 115 PHE A N 1
ATOM 733 C CA . PHE A 1 115 ? -9.720 -13.949 -17.269 1.00 21.86 115 PHE A CA 1
ATOM 734 C C . PHE A 1 115 ? -8.517 -13.118 -16.828 1.00 21.39 115 PHE A C 1
ATOM 735 O O . PHE A 1 115 ? -8.068 -13.216 -15.700 1.00 22.23 115 PHE A O 1
ATOM 743 N N . VAL A 1 116 ? -7.996 -12.292 -17.760 1.00 20.54 116 VAL A N 1
ATOM 744 C CA . VAL A 1 116 ? -6.894 -11.357 -17.463 1.00 22.11 116 VAL A CA 1
ATOM 745 C C . VAL A 1 116 ? -7.425 -9.985 -17.822 1.00 22.13 116 VAL A C 1
ATOM 746 O O . VAL A 1 116 ? -7.600 -9.706 -19.030 1.00 23.79 116 VAL A O 1
ATOM 750 N N . GLY A 1 117 ? -7.607 -9.141 -16.826 1.00 21.08 117 GLY A N 1
ATOM 751 C CA . GLY A 1 117 ? -8.191 -7.829 -16.976 1.00 21.79 117 GLY A CA 1
ATOM 752 C C . GLY A 1 117 ? -7.295 -6.767 -17.572 1.00 21.14 117 GLY A C 1
ATOM 753 O O . GLY A 1 117 ? -6.130 -7.059 -17.877 1.00 21.81 117 GLY A O 1
ATOM 754 N N . PHE A 1 118 ? -7.890 -5.595 -17.718 1.00 21.19 118 PHE A N 1
ATOM 755 C CA . PHE A 1 118 ? -7.264 -4.505 -18.539 1.00 20.91 118 PHE A CA 1
ATOM 756 C C . PHE A 1 118 ? -5.900 -4.191 -17.960 1.00 22.09 118 PHE A C 1
ATOM 757 O O . PHE A 1 118 ? -5.763 -3.927 -16.775 1.00 21.15 118 PHE A O 1
ATOM 765 N N . ARG A 1 119 ? -4.923 -4.176 -18.861 1.00 21.73 119 ARG A N 1
ATOM 766 C CA . ARG A 1 119 ? -3.599 -3.648 -18.507 1.00 23.50 119 ARG A CA 1
ATOM 767 C C . ARG A 1 119 ? -2.887 -4.596 -17.527 1.00 22.81 119 ARG A C 1
ATOM 768 O O . ARG A 1 119 ? -1.928 -4.147 -16.834 1.00 25.08 119 ARG A O 1
ATOM 776 N N . SER A 1 120 ? -3.273 -5.844 -17.402 1.00 21.44 120 SER A N 1
ATOM 777 C CA . SER A 1 120 ? -2.628 -6.800 -16.507 1.00 20.16 120 SER A CA 1
ATOM 778 C C . SER A 1 120 ? -1.562 -7.576 -17.246 1.00 21.34 120 SER A C 1
ATOM 779 O O . SER A 1 120 ? -1.667 -7.748 -18.446 1.00 23.07 120 SER A O 1
ATOM 782 N N . THR A 1 121 ? -0.614 -8.071 -16.462 1.00 22.53 121 THR A N 1
ATOM 783 C CA . THR A 1 121 ? 0.567 -8.762 -16.989 1.00 21.68 121 THR A CA 1
ATOM 784 C C . THR A 1 121 ? 0.672 -10.143 -16.327 1.00 22.72 121 THR A C 1
ATOM 785 O O . THR A 1 121 ? 0.573 -10.209 -15.079 1.00 22.84 121 THR A O 1
ATOM 789 N N . VAL A 1 122 ? 0.999 -11.170 -17.099 1.00 22.06 122 VAL A N 1
ATOM 790 C CA . VAL A 1 122 ? 1.371 -12.495 -16.605 1.00 22.60 122 VAL A CA 1
ATOM 791 C C . VAL A 1 122 ? 2.742 -12.761 -17.224 1.00 23.12 122 VAL A C 1
ATOM 792 O O . VAL A 1 122 ? 2.812 -12.809 -18.413 1.00 24.88 122 VAL A O 1
ATOM 796 N N . PHE A 1 123 ? 3.712 -12.951 -16.392 1.00 23.05 123 PHE A N 1
ATOM 797 C CA . PHE A 1 123 ? 5.079 -13.238 -16.888 1.00 23.26 123 PHE A CA 1
ATOM 798 C C . PHE A 1 123 ? 5.777 -14.285 -15.994 1.00 25.56 123 PHE A C 1
ATOM 799 O O . PHE A 1 123 ? 5.800 -14.153 -14.783 1.00 25.72 123 PHE A O 1
ATOM 807 N N . ASN A 1 124 ? 6.353 -15.284 -16.630 1.00 26.30 124 ASN A N 1
ATOM 808 C CA . ASN A 1 124 ? 7.045 -16.361 -15.879 1.00 27.75 124 ASN A CA 1
ATOM 809 C C . ASN A 1 124 ? 6.132 -16.904 -14.787 1.00 26.40 124 ASN A C 1
ATOM 810 O O . ASN A 1 124 ? 6.537 -16.959 -13.617 1.00 26.60 124 ASN A O 1
ATOM 815 N N . ALA A 1 125 ? 4.946 -17.326 -15.182 1.00 26.70 125 ALA A N 1
ATOM 816 C CA . ALA A 1 125 ? 3.918 -17.712 -14.204 1.00 26.44 125 ALA A CA 1
ATOM 817 C C . ALA A 1 125 ? 2.952 -18.733 -14.797 1.00 26.64 125 ALA A C 1
ATOM 818 O O . ALA A 1 125 ? 2.795 -18.836 -16.017 1.00 26.23 125 ALA A O 1
ATOM 820 N N . ARG A 1 126 ? 2.340 -19.487 -13.893 1.00 28.49 126 ARG A N 1
ATOM 821 C CA . ARG A 1 126 ? 1.312 -20.519 -14.221 1.00 27.85 126 ARG A CA 1
ATOM 822 C C . ARG A 1 126 ? 0.057 -20.107 -13.460 1.00 27.32 126 ARG A C 1
ATOM 823 O O . ARG A 1 126 ? 0.152 -19.844 -12.222 1.00 29.47 126 ARG A O 1
ATOM 831 N N . VAL A 1 127 ? -1.026 -19.871 -14.183 1.00 27.99 127 VAL A N 1
ATOM 832 C CA . VAL A 1 127 ? -2.312 -19.472 -13.616 1.00 27.42 127 VAL A CA 1
ATOM 833 C C . VAL A 1 127 ? -3.327 -20.607 -13.799 1.00 25.98 127 VAL A C 1
ATOM 834 O O . VAL A 1 127 ? -3.626 -20.971 -14.930 1.00 26.83 127 VAL A O 1
ATOM 838 N N . GLY A 1 128 ? -3.721 -21.160 -12.698 1.00 28.57 128 GLY A N 1
ATOM 839 C CA . GLY A 1 128 ? -4.669 -22.265 -12.704 1.00 30.04 128 GLY A CA 1
ATOM 840 C C . GLY A 1 128 ? -6.003 -21.899 -13.320 1.00 28.51 128 GLY A C 1
ATOM 841 O O . GLY A 1 128 ? -6.511 -20.756 -13.268 1.00 29.15 128 GLY A O 1
ATOM 842 N N . ALA A 1 129 ? -6.643 -22.889 -13.875 1.00 28.94 129 ALA A N 1
ATOM 843 C CA . ALA A 1 129 ? -7.941 -22.750 -14.535 1.00 27.57 129 ALA A CA 1
ATOM 844 C C . ALA A 1 129 ? -8.928 -22.013 -13.668 1.00 26.01 129 ALA A C 1
ATOM 845 O O . ALA A 1 129 ? -9.027 -22.228 -12.426 1.00 28.63 129 ALA A O 1
ATOM 847 N N . GLY A 1 130 ? -9.783 -21.239 -14.327 1.00 26.49 130 GLY A N 1
ATOM 848 C CA . GLY A 1 130 ? -10.903 -20.609 -13.652 1.00 26.38 130 GLY A CA 1
ATOM 849 C C . GLY A 1 130 ? -10.457 -19.490 -12.732 1.00 27.58 130 GLY A C 1
ATOM 850 O O . GLY A 1 130 ? -11.324 -18.982 -12.014 1.00 28.17 130 GLY A O 1
ATOM 851 N N . SER A 1 131 ? -9.233 -18.984 -12.919 1.00 26.06 131 SER A N 1
ATOM 852 C CA . SER A 1 131 ? -8.779 -17.797 -12.127 1.00 26.10 131 SER A CA 1
ATOM 853 C C . SER A 1 131 ? -9.191 -16.503 -12.805 1.00 24.98 131 SER A C 1
ATOM 854 O O . SER A 1 131 ? -9.388 -16.449 -14.015 1.00 26.20 131 SER A O 1
ATOM 857 N N . VAL A 1 132 ? -9.431 -15.471 -11.995 1.00 23.80 132 VAL A N 1
ATOM 858 C CA . VAL A 1 132 ? -9.862 -14.139 -12.467 1.00 23.59 132 VAL A CA 1
ATOM 859 C C . VAL A 1 132 ? -8.793 -13.159 -12.002 1.00 23.01 132 VAL A C 1
ATOM 860 O O . VAL A 1 132 ? -8.795 -12.854 -10.797 1.00 24.33 132 VAL A O 1
ATOM 864 N N . ILE A 1 133 ? -8.045 -12.634 -12.967 1.00 24.14 133 ILE A N 1
ATOM 865 C CA . ILE A 1 133 ? -7.063 -11.530 -12.695 1.00 23.18 133 ILE A CA 1
ATOM 866 C C . ILE A 1 133 ? -7.728 -10.250 -13.127 1.00 22.28 133 ILE A C 1
ATOM 867 O O . ILE A 1 133 ? -8.139 -10.185 -14.253 1.00 23.42 133 ILE A O 1
ATOM 872 N N . MET A 1 134 ? -7.853 -9.303 -12.222 1.00 21.51 134 MET A N 1
ATOM 873 C CA . MET A 1 134 ? -8.565 -8.050 -12.432 1.00 22.33 134 MET A CA 1
ATOM 874 C C . MET A 1 134 ? -7.615 -7.055 -13.104 1.00 20.84 134 MET A C 1
ATOM 875 O O . MET A 1 134 ? -6.845 -7.452 -13.994 1.00 23.16 134 MET A O 1
ATOM 880 N N . MET A 1 135 ? -7.959 -5.803 -12.975 1.00 21.25 135 MET A N 1
ATOM 881 C CA . MET A 1 135 ? -7.363 -4.735 -13.830 1.00 22.41 135 MET A CA 1
ATOM 882 C C . MET A 1 135 ? -6.074 -4.244 -13.224 1.00 21.98 135 MET A C 1
ATOM 883 O O . MET A 1 135 ? -5.953 -4.157 -11.987 1.00 22.26 135 MET A O 1
ATOM 888 N N . HIS A 1 136 ? -5.115 -3.827 -14.055 1.00 21.19 136 HIS A N 1
ATOM 889 C CA . HIS A 1 136 ? -3.865 -3.172 -13.539 1.00 21.36 136 HIS A CA 1
ATOM 890 C C . HIS A 1 136 ? -3.144 -4.074 -12.533 1.00 21.03 136 HIS A C 1
ATOM 891 O O . HIS A 1 136 ? -2.579 -3.548 -11.560 1.00 22.50 136 HIS A O 1
ATOM 898 N N . ALA A 1 137 ? -3.062 -5.359 -12.806 1.00 21.52 137 ALA A N 1
ATOM 899 C CA . ALA A 1 137 ? -2.364 -6.301 -11.902 1.00 21.13 137 ALA A CA 1
ATOM 900 C C . ALA A 1 137 ? -1.139 -6.869 -12.590 1.00 22.13 137 ALA A C 1
ATOM 901 O O . ALA A 1 137 ? -1.069 -6.944 -13.800 1.00 22.50 137 ALA A O 1
ATOM 903 N N . LEU A 1 138 ? -0.206 -7.343 -11.757 1.00 22.38 138 LEU A N 1
ATOM 904 C CA . LEU A 1 138 ? 1.001 -8.070 -12.215 1.00 22.68 138 LEU A CA 1
ATOM 905 C C . LEU A 1 138 ? 0.995 -9.414 -11.495 1.00 22.32 138 LEU A C 1
ATOM 906 O O . LEU A 1 138 ? 0.876 -9.464 -10.278 1.00 23.45 138 LEU A O 1
ATOM 911 N N . VAL A 1 139 ? 1.268 -10.449 -12.276 1.00 23.06 139 VAL A N 1
ATOM 912 C CA . VAL A 1 139 ? 1.471 -11.833 -11.830 1.00 22.55 139 VAL A CA 1
ATOM 913 C C . VAL A 1 139 ? 2.820 -12.268 -12.432 1.00 22.65 139 VAL A C 1
ATOM 914 O O . VAL A 1 139 ? 2.872 -12.399 -13.618 1.00 23.48 139 VAL A O 1
ATOM 918 N N . GLN A 1 140 ? 3.774 -12.499 -11.585 1.00 23.90 140 GLN A N 1
ATOM 919 C CA . GLN A 1 140 ? 5.146 -12.793 -12.053 1.00 25.64 140 GLN A CA 1
ATOM 920 C C . GLN A 1 140 ? 5.743 -13.836 -11.096 1.00 26.45 140 GLN A C 1
ATOM 921 O O . GLN A 1 140 ? 5.655 -13.674 -9.868 1.00 27.06 140 GLN A O 1
ATOM 927 N N . ASP A 1 141 ? 6.393 -14.823 -11.680 1.00 27.77 141 ASP A N 1
ATOM 928 C CA . ASP A 1 141 ? 7.290 -15.764 -10.909 1.00 28.31 141 ASP A CA 1
ATOM 929 C C . ASP A 1 141 ? 6.530 -16.710 -9.974 1.00 29.49 141 ASP A C 1
ATOM 930 O O . ASP A 1 141 ? 7.118 -17.166 -8.962 1.00 32.32 141 ASP A O 1
ATOM 935 N N . VAL A 1 142 ? 5.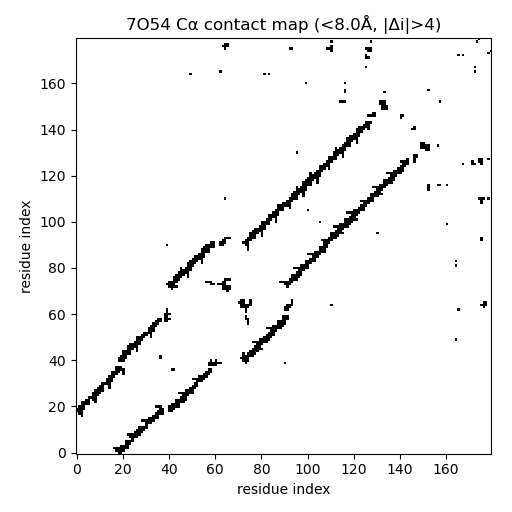254 -16.974 -10.241 1.00 27.29 142 VAL A N 1
ATOM 936 C CA . VAL A 1 142 ? 4.400 -17.720 -9.303 1.00 30.13 142 VAL A CA 1
ATOM 937 C C . VAL A 1 142 ? 3.555 -18.718 -10.044 1.00 29.83 142 VAL A C 1
ATOM 938 O O . VAL A 1 142 ? 3.323 -18.599 -11.272 1.00 28.54 142 VAL A O 1
ATOM 942 N N . GLU A 1 143 ? 3.065 -19.702 -9.276 1.00 31.39 143 GLU A N 1
ATOM 943 C CA . GLU A 1 143 ? 1.924 -20.534 -9.647 1.00 30.77 143 GLU A CA 1
ATOM 944 C C . GLU A 1 143 ? 0.714 -20.042 -8.870 1.00 30.04 143 GLU A C 1
ATOM 945 O O . GLU A 1 143 ? 0.714 -20.026 -7.623 1.00 29.71 143 GLU A O 1
ATOM 951 N N . ILE A 1 144 ? -0.310 -19.585 -9.595 1.00 28.96 144 ILE A N 1
ATOM 952 C CA . ILE A 1 144 ? -1.637 -19.291 -8.988 1.00 28.27 144 ILE A CA 1
ATOM 953 C C . ILE A 1 144 ? -2.446 -20.578 -9.077 1.00 27.59 144 ILE A C 1
ATOM 954 O O . ILE A 1 144 ? -2.650 -21.138 -10.143 1.00 30.50 144 ILE A O 1
ATOM 959 N N . PRO A 1 145 ? -2.929 -21.062 -7.929 1.00 30.28 145 PRO A N 1
ATOM 960 C CA . PRO A 1 145 ? -3.747 -22.259 -7.914 1.00 31.30 145 PRO A CA 1
ATOM 961 C C . PRO A 1 145 ? -5.019 -22.019 -8.693 1.00 30.85 145 PRO A C 1
ATOM 962 O O . PRO A 1 145 ? -5.468 -20.872 -8.878 1.00 30.88 145 PRO A O 1
ATOM 966 N N . PRO A 1 146 ? -5.687 -23.100 -9.150 1.00 30.66 146 PRO A N 1
ATOM 967 C CA . PRO A 1 146 ? -6.927 -22.953 -9.889 1.00 30.71 146 PRO A CA 1
ATOM 968 C C . PRO A 1 146 ? -7.925 -22.173 -9.035 1.00 28.72 146 PRO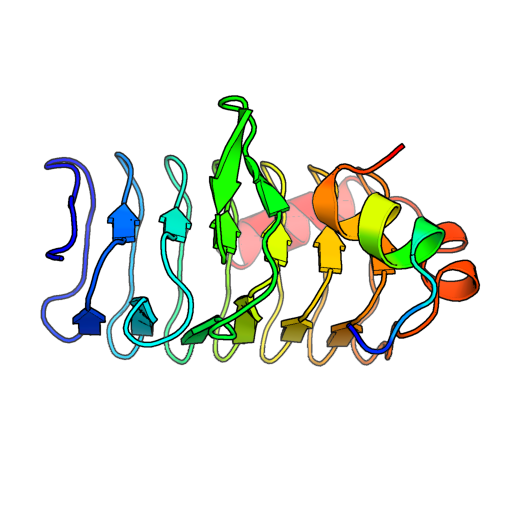 A C 1
ATOM 969 O O . PRO A 1 146 ? -7.972 -22.286 -7.849 1.00 31.39 146 PRO A O 1
ATOM 973 N N . GLY A 1 147 ? -8.719 -21.354 -9.723 1.00 28.93 147 GLY A N 1
ATOM 974 C CA . GLY A 1 147 ? -9.874 -20.673 -9.157 1.00 29.88 147 GLY A CA 1
ATOM 975 C C . GLY A 1 147 ? -9.561 -19.605 -8.143 1.00 29.33 147 GLY A C 1
ATOM 976 O O . GLY A 1 147 ? -10.375 -19.393 -7.219 1.00 29.25 147 GLY A O 1
ATOM 977 N N . ARG A 1 148 ? -8.499 -18.808 -8.367 1.00 27.68 148 ARG A N 1
ATOM 978 C CA . ARG A 1 148 ? -8.176 -17.712 -7.443 1.00 27.23 148 ARG A CA 1
ATOM 979 C C . ARG A 1 148 ? -8.480 -16.377 -8.115 1.00 27.60 148 ARG A C 1
ATOM 980 O O . ARG A 1 148 ? -8.471 -16.308 -9.355 1.00 27.28 148 ARG A O 1
ATOM 988 N N . TYR A 1 149 ? -8.663 -15.411 -7.257 1.00 26.28 149 TYR A N 1
ATOM 989 C CA . TYR A 1 149 ? -8.995 -14.022 -7.655 1.00 24.98 149 TYR A CA 1
ATOM 990 C C . TYR A 1 149 ? -7.820 -13.131 -7.331 1.00 26.99 149 TYR A C 1
ATOM 991 O O . TYR A 1 149 ? -7.287 -13.176 -6.234 1.00 25.94 149 TYR A O 1
ATOM 1000 N N . VAL A 1 150 ? -7.413 -12.320 -8.331 1.00 25.08 150 VAL A N 1
ATOM 10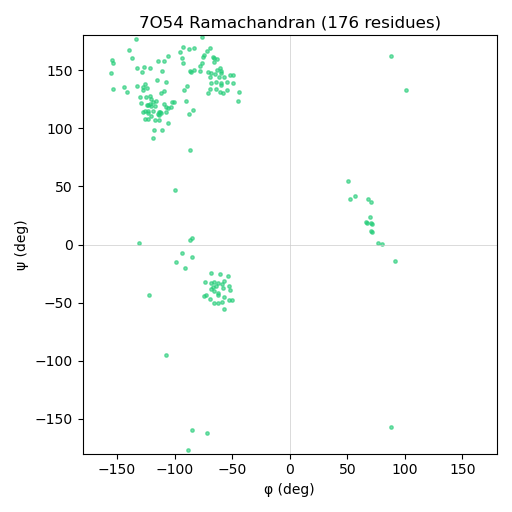01 C CA . VAL A 1 150 ? -6.322 -11.316 -8.121 1.00 24.66 150 VAL A CA 1
ATOM 1002 C C . VAL A 1 150 ? -6.916 -9.951 -8.255 1.00 23.21 150 VAL A C 1
ATOM 1003 O O . VAL A 1 150 ? -7.432 -9.609 -9.319 1.00 23.78 150 VAL A O 1
ATOM 1007 N N . PRO A 1 151 ? -6.985 -9.188 -7.158 1.00 24.48 151 PRO A N 1
ATOM 1008 C CA . PRO A 1 151 ? -7.688 -7.927 -7.166 1.00 25.71 151 PRO A CA 1
ATOM 1009 C C . PRO A 1 151 ? -7.006 -6.893 -8.070 1.00 22.93 151 PRO A C 1
ATOM 1010 O O . PRO A 1 151 ? -5.779 -7.000 -8.297 1.00 24.75 151 PRO A O 1
ATOM 1014 N N . SER A 1 152 ? -7.779 -5.884 -8.414 1.00 23.77 152 SER A N 1
ATOM 1015 C CA . SER A 1 152 ? -7.232 -4.784 -9.234 1.00 23.31 152 SER A CA 1
ATOM 1016 C C . SER A 1 152 ? -6.063 -4.125 -8.493 1.00 21.29 152 SER A C 1
ATOM 1017 O O . SER A 1 152 ? -6.107 -3.912 -7.234 1.00 24.26 152 SER A O 1
ATOM 1020 N N . GLY A 1 153 ? -4.995 -3.851 -9.269 1.00 22.67 153 GLY A N 1
ATOM 1021 C CA . GLY A 1 153 ? -3.818 -3.199 -8.727 1.00 22.52 153 GLY A CA 1
ATOM 1022 C C . GLY A 1 153 ? -2.885 -4.120 -7.980 1.00 22.81 153 GLY A C 1
ATOM 1023 O O . GLY A 1 153 ? -1.793 -3.608 -7.594 1.00 24.54 153 GLY A O 1
ATOM 1024 N N . ALA A 1 154 ? -3.178 -5.410 -7.871 1.00 23.81 154 ALA A N 1
ATOM 1025 C CA . ALA A 1 154 ? -2.278 -6.309 -7.133 1.00 23.78 154 ALA A CA 1
ATOM 1026 C C . ALA A 1 154 ? -0.961 -6.517 -7.861 1.00 24.90 154 ALA A C 1
ATOM 1027 O O . ALA A 1 154 ? -0.986 -6.653 -9.050 1.00 25.13 154 ALA A O 1
ATOM 1029 N N . ILE A 1 155 ? 0.102 -6.622 -7.064 1.00 26.02 155 ILE A N 1
ATOM 1030 C CA . ILE A 1 155 ? 1.461 -6.915 -7.553 1.00 26.13 155 ILE A CA 1
ATOM 1031 C C . ILE A 1 155 ? 1.832 -8.248 -6.885 1.00 25.66 155 ILE A C 1
ATOM 1032 O O . ILE A 1 155 ? 2.302 -8.243 -5.723 1.00 27.79 155 ILE A O 1
ATOM 1037 N N . ILE A 1 156 ? 1.676 -9.338 -7.616 1.00 25.94 156 ILE A N 1
ATOM 1038 C CA . ILE A 1 156 ? 1.861 -10.734 -7.136 1.00 25.95 156 ILE A CA 1
ATOM 1039 C C . ILE A 1 156 ? 3.168 -11.220 -7.721 1.00 25.18 156 ILE A C 1
ATOM 1040 O O . ILE A 1 156 ? 3.181 -11.609 -8.857 1.00 27.32 156 ILE A O 1
ATOM 1045 N N . THR A 1 157 ? 4.185 -11.280 -6.861 1.00 27.63 157 THR A N 1
ATOM 1046 C CA . THR A 1 157 ? 5.569 -11.616 -7.280 1.00 28.67 157 THR A CA 1
ATOM 1047 C C . THR A 1 157 ? 6.195 -12.689 -6.411 1.00 31.30 157 THR A C 1
ATOM 1048 O O . THR A 1 157 ? 7.341 -13.138 -6.800 1.00 33.11 157 THR A O 1
ATOM 1052 N N . THR A 1 158 ? 5.507 -13.240 -5.412 1.00 28.70 158 THR A N 1
ATOM 1053 C CA . THR A 1 158 ? 6.034 -14.306 -4.552 1.00 31.90 158 THR A CA 1
ATOM 1054 C C . THR A 1 158 ? 5.029 -15.431 -4.391 1.00 33.66 158 THR A C 1
ATOM 1055 O O . THR A 1 158 ? 3.805 -15.171 -4.457 1.00 31.57 158 THR A O 1
ATOM 1059 N N . GLN A 1 159 ? 5.520 -16.638 -4.160 1.00 33.23 159 GLN A N 1
ATOM 1060 C CA . GLN A 1 159 ? 4.640 -17.817 -4.027 1.00 34.82 159 GLN A CA 1
ATOM 1061 C C . GLN A 1 159 ? 3.773 -17.642 -2.767 1.00 35.48 159 GLN A C 1
ATOM 1062 O O . GLN A 1 159 ? 2.613 -18.055 -2.847 1.00 34.20 159 GLN A O 1
ATOM 1068 N N . GLN A 1 160 ? 4.261 -16.986 -1.723 1.00 37.35 160 GLN A N 1
ATOM 1069 C CA . GLN A 1 160 ? 3.487 -16.833 -0.482 1.00 40.29 160 GLN A CA 1
ATOM 1070 C C . GLN A 1 160 ? 2.240 -16.041 -0.864 1.00 36.19 160 GLN A C 1
ATOM 1071 O O . GLN A 1 160 ? 1.134 -16.488 -0.463 1.00 34.58 160 GLN A O 1
ATOM 1077 N N . GLN A 1 161 ? 2.425 -14.914 -1.561 1.00 32.77 161 GLN A N 1
ATOM 1078 C CA . GLN A 1 161 ? 1.301 -14.074 -2.028 1.00 31.67 161 GLN A CA 1
ATOM 1079 C C . GLN A 1 161 ? 0.350 -14.881 -2.899 1.00 28.36 161 GLN A C 1
ATOM 1080 O O . GLN A 1 161 ? -0.881 -14.757 -2.735 1.00 29.70 161 GLN A O 1
ATOM 1086 N N . ALA A 1 162 ? 0.811 -15.685 -3.837 1.00 27.33 162 ALA A N 1
ATOM 1087 C CA . ALA A 1 162 ? -0.056 -16.422 -4.757 1.00 27.32 162 ALA A CA 1
ATOM 1088 C C . ALA A 1 162 ? -0.839 -17.508 -3.981 1.00 28.27 162 ALA A C 1
ATOM 1089 O O . ALA A 1 162 ? -2.041 -17.629 -4.227 1.00 28.23 162 ALA A O 1
ATOM 1091 N N . ASP A 1 163 ? -0.209 -18.165 -3.008 1.00 30.06 163 ASP A N 1
ATOM 1092 C CA . ASP A 1 163 ? -0.914 -19.216 -2.208 1.00 33.54 163 ASP A CA 1
ATOM 1093 C C . ASP A 1 163 ? -1.993 -18.617 -1.310 1.00 33.13 163 ASP A C 1
ATOM 1094 O O . ASP A 1 163 ? -2.992 -19.299 -0.998 1.00 33.67 163 ASP A O 1
ATOM 1099 N N . ARG A 1 164 ? -1.869 -17.359 -0.963 1.00 30.54 164 ARG A N 1
ATOM 1100 C CA . ARG A 1 164 ? -2.832 -16.616 -0.103 1.00 31.42 164 ARG A CA 1
ATOM 1101 C C . ARG A 1 164 ? -4.055 -16.007 -0.852 1.00 32.37 164 ARG A C 1
ATOM 1102 O O . ARG A 1 164 ? -4.872 -15.364 -0.229 1.00 37.68 164 ARG A O 1
ATOM 1110 N N . LEU A 1 165 ? -4.055 -15.988 -2.162 1.00 29.21 165 LEU A N 1
ATOM 1111 C CA . LEU A 1 165 ? -5.110 -15.298 -2.907 1.00 29.40 165 LEU A CA 1
ATOM 1112 C C . LEU A 1 165 ? -6.432 -15.955 -2.527 1.00 29.25 165 LEU A C 1
ATOM 1113 O O . LEU A 1 165 ? -6.525 -17.186 -2.340 1.00 31.02 165 LEU A O 1
ATOM 1118 N N . PRO A 1 166 ? -7.469 -15.140 -2.523 1.00 31.25 166 PRO A N 1
ATOM 1119 C CA . PRO A 1 166 ? -8.841 -15.591 -2.263 1.00 31.59 166 PRO A CA 1
ATOM 1120 C C . PRO A 1 166 ? -9.403 -16.311 -3.455 1.00 30.99 166 PRO A C 1
ATOM 1121 O O . PRO A 1 166 ? -8.860 -16.263 -4.532 1.00 28.23 166 PRO A O 1
ATOM 1125 N N . GLU A 1 167 ? -10.464 -17.090 -3.226 1.00 31.36 167 GLU A N 1
ATOM 1126 C CA . GLU A 1 167 ? -11.141 -17.833 -4.262 1.00 33.30 167 GLU A CA 1
ATOM 1127 C C . GLU A 1 167 ? -12.041 -16.927 -5.084 1.00 28.27 167 GLU A C 1
ATOM 1128 O O . GLU A 1 167 ? -12.715 -15.951 -4.575 1.00 30.18 167 GLU A O 1
ATOM 1134 N N . VAL A 1 168 ? -12.150 -17.319 -6.305 1.00 27.52 168 VAL A N 1
ATOM 1135 C CA . VAL A 1 168 ? -13.086 -16.742 -7.255 1.00 26.37 168 VAL A CA 1
ATOM 1136 C C . VAL A 1 168 ? -14.518 -17.035 -6.751 1.00 29.36 168 VAL A C 1
ATOM 1137 O O . VAL A 1 168 ? -14.774 -18.228 -6.435 1.00 30.94 168 VAL A O 1
ATOM 1141 N N . ARG A 1 169 ? -15.371 -16.036 -6.770 1.00 29.31 169 ARG A N 1
ATOM 1142 C CA . ARG A 1 169 ? -16.807 -16.226 -6.424 1.00 30.90 169 ARG A CA 1
ATOM 1143 C C . ARG A 1 169 ? -17.603 -16.166 -7.697 1.00 29.12 169 ARG A C 1
ATOM 1144 O O . ARG A 1 169 ? -17.224 -15.688 -8.746 1.00 29.45 169 ARG A O 1
ATOM 1152 N N . PRO A 1 170 ? -18.864 -16.665 -7.705 1.00 29.17 170 PRO A N 1
ATOM 1153 C CA . PRO A 1 170 ? -19.673 -16.521 -8.885 1.00 31.15 170 PRO A CA 1
ATOM 1154 C C . PRO A 1 170 ? -19.827 -15.099 -9.468 1.00 29.60 170 PRO A C 1
ATOM 1155 O O . PRO A 1 170 ? -19.751 -15.108 -10.722 1.00 32.83 170 PRO A O 1
ATOM 1159 N N . GLU A 1 171 ? -19.894 -14.100 -8.604 1.00 39.26 171 GLU A N 1
ATOM 1160 C CA . GLU A 1 171 ? -19.999 -12.649 -8.990 1.00 39.26 171 GLU A CA 1
ATOM 1161 C C . GLU A 1 171 ? -18.768 -12.283 -9.853 1.00 37.88 171 GLU A C 1
ATOM 1162 O O . GLU A 1 171 ? -18.972 -11.542 -10.876 1.00 36.80 171 GLU A O 1
ATOM 1168 N N . ASP A 1 172 ? -17.611 -12.890 -9.577 1.00 32.65 172 ASP A N 1
ATOM 1169 C CA . ASP A 1 172 ? -16.328 -12.599 -10.323 1.00 30.42 172 ASP A CA 1
ATOM 1170 C C . ASP A 1 172 ? -16.424 -13.118 -11.735 1.00 30.63 172 ASP A C 1
ATOM 1171 O O . ASP A 1 172 ? -16.029 -12.458 -12.691 1.00 28.76 172 ASP A O 1
ATOM 1176 N N . ARG A 1 173 ? -16.895 -14.376 -11.920 1.00 29.64 173 ARG A N 1
ATOM 1177 C CA . ARG A 1 173 ? -17.060 -14.955 -13.258 1.00 29.69 173 ARG A CA 1
ATOM 1178 C C . ARG A 1 173 ? -18.143 -14.241 -14.053 1.00 26.88 173 ARG A C 1
ATOM 1179 O O . ARG A 1 173 ? -17.953 -14.151 -15.229 1.00 30.66 173 ARG A O 1
ATOM 1187 N N . GLU A 1 174 ? -19.205 -13.833 -13.374 1.00 34.03 174 GLU A N 1
ATOM 1188 C CA . GLU A 1 174 ? -20.321 -13.067 -14.046 1.00 40.52 174 GLU A CA 1
ATOM 1189 C C . GLU A 1 174 ? -19.734 -11.721 -14.587 1.00 35.71 174 GLU A C 1
ATOM 1190 O O . GLU A 1 174 ? -19.904 -11.518 -15.852 1.00 34.78 174 GLU A O 1
ATOM 1196 N N . PHE A 1 175 ? -18.878 -11.071 -13.778 1.00 35.09 175 PHE A N 1
ATOM 1197 C CA . PHE A 1 175 ? -18.135 -9.802 -14.091 1.00 34.46 175 PHE A CA 1
ATOM 1198 C C . PHE A 1 175 ? -17.329 -10.106 -15.356 1.00 33.13 175 PHE A C 1
ATOM 1199 O O . PHE A 1 175 ? -17.373 -9.447 -16.376 1.00 32.54 175 PHE A O 1
ATOM 1207 N N . ALA A 1 176 ? -16.519 -11.155 -15.303 1.00 29.00 176 ALA A N 1
ATOM 1208 C CA . ALA A 1 176 ? -15.690 -11.562 -16.447 1.00 27.84 176 ALA A CA 1
ATOM 1209 C C . ALA A 1 176 ? -16.529 -11.740 -17.722 1.00 29.44 176 ALA A C 1
ATOM 1210 O O . ALA A 1 176 ? -16.164 -11.278 -18.801 1.00 31.16 176 ALA A O 1
ATOM 1212 N N . ARG A 1 177 ? -17.661 -12.465 -17.629 1.00 34.30 177 ARG A N 1
ATOM 1213 C CA . ARG A 1 177 ? -18.497 -12.749 -18.813 1.00 40.72 177 ARG A CA 1
ATOM 1214 C C . ARG A 1 177 ? -19.051 -11.434 -19.366 1.00 33.84 177 ARG A C 1
ATOM 1215 O O . ARG A 1 177 ? -19.036 -11.309 -20.598 1.00 41.18 177 ARG A O 1
ATOM 1223 N N . HIS A 1 178 ? -19.356 -10.522 -18.498 1.00 36.21 178 HIS A N 1
ATOM 1224 C CA . HIS A 1 178 ? -19.853 -9.191 -18.938 1.00 35.80 178 HIS A CA 1
ATOM 1225 C C . HIS A 1 178 ? -18.770 -8.492 -19.762 1.00 37.06 178 HIS A C 1
ATOM 1226 O O . HIS A 1 178 ? -19.063 -7.859 -20.806 1.00 36.06 178 HIS A O 1
ATOM 1233 N N . ILE A 1 179 ? -17.527 -8.542 -19.332 1.00 34.04 179 ILE A N 1
ATOM 1234 C CA . ILE A 1 179 ? -16.469 -7.735 -19.990 1.00 36.80 179 ILE A CA 1
ATOM 1235 C C . ILE A 1 179 ? -16.066 -8.298 -21.362 1.00 41.50 179 ILE A C 1
ATOM 1236 O O . ILE A 1 179 ? -15.686 -7.417 -22.231 1.00 42.30 179 ILE A O 1
ATOM 1241 N N . ILE A 1 180 ? -16.117 -9.619 -21.572 1.00 44.54 180 ILE A N 1
ATOM 1242 C CA . ILE A 1 180 ? -15.646 -10.307 -22.827 1.00 55.35 180 ILE A CA 1
ATOM 1243 C C . ILE A 1 180 ? -16.502 -9.875 -24.024 1.00 53.35 180 ILE A C 1
ATOM 1244 O O . ILE A 1 180 ? -17.713 -10.066 -23.893 1.00 58.21 180 ILE A O 1
ATOM 1249 N N . GLY B 2 1 ? 17.395 -20.416 -14.687 1.00 67.95 256 GLY B N 1
ATOM 1250 C CA . GLY B 2 1 ? 16.657 -19.118 -14.650 1.00 62.65 256 GLY B CA 1
ATOM 1251 C C . GLY B 2 1 ? 17.089 -18.243 -13.474 1.00 59.03 256 GLY B C 1
ATOM 1252 O O . GLY B 2 1 ? 18.219 -18.423 -12.975 1.00 59.50 256 GLY B O 1
ATOM 1253 N N . TRP B 2 2 ? 16.215 -17.321 -13.035 1.00 50.85 257 TRP B N 1
ATOM 1254 C CA . TRP B 2 2 ? 16.525 -16.386 -11.915 1.00 45.09 257 TRP B CA 1
ATOM 1255 C C . TRP B 2 2 ? 15.928 -16.873 -10.612 1.00 44.20 257 TRP B C 1
ATOM 1256 O O . TRP B 2 2 ? 16.185 -16.295 -9.595 1.00 50.32 257 TRP B O 1
ATOM 1267 N N . LEU B 2 3 ? 15.003 -17.817 -10.656 1.00 43.65 258 LEU B N 1
ATOM 1268 C CA . LEU B 2 3 ? 14.332 -18.376 -9.468 1.00 40.97 258 LEU B CA 1
ATOM 1269 C C . LEU B 2 3 ? 15.014 -19.671 -8.997 1.00 43.99 258 LEU B C 1
ATOM 1270 O O . LEU B 2 3 ? 15.748 -20.287 -9.799 1.00 47.02 258 LEU B O 1
ATOM 1275 N N . ALA B 2 4 ? 14.679 -20.080 -7.766 1.00 45.17 259 ALA B N 1
ATOM 1276 C CA . ALA B 2 4 ? 15.084 -21.396 -7.200 1.00 47.79 259 ALA B CA 1
ATOM 1277 C C . ALA B 2 4 ? 14.520 -22.476 -8.110 1.00 46.16 259 ALA B C 1
ATOM 1278 O O . ALA B 2 4 ? 13.384 -22.368 -8.585 1.00 41.49 259 ALA B O 1
ATOM 1280 N N . PRO B 2 5 ? 15.243 -23.565 -8.425 1.00 46.92 260 PRO B N 1
ATOM 1281 C CA . PRO B 2 5 ? 14.709 -24.592 -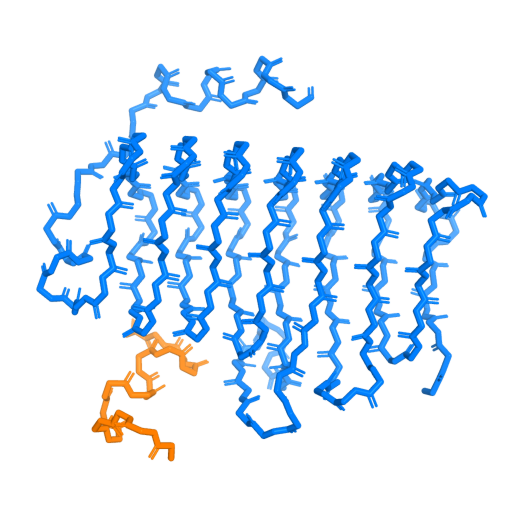9.314 1.00 48.48 260 PRO B CA 1
ATOM 1282 C C . PRO B 2 5 ? 13.327 -25.152 -8.958 1.00 48.29 260 PRO B C 1
ATOM 1283 O O . PRO B 2 5 ? 12.529 -25.411 -9.883 1.00 46.98 260 PRO B O 1
ATOM 1287 N N . GLU B 2 6 ? 13.061 -25.347 -7.661 1.00 48.84 261 GLU B N 1
ATOM 1288 C CA . GLU B 2 6 ? 11.766 -25.946 -7.213 1.00 50.42 261 GLU B CA 1
ATOM 1289 C C . GLU B 2 6 ? 10.625 -24.964 -7.491 1.00 43.27 261 GLU B C 1
ATOM 1290 O O . GLU B 2 6 ? 9.507 -25.422 -7.771 1.00 46.31 261 GLU B O 1
ATOM 1296 N N . GLN B 2 7 ? 10.917 -23.670 -7.400 1.00 42.83 262 GLN B N 1
ATOM 1297 C CA . GLN B 2 7 ? 9.920 -22.620 -7.751 1.00 38.04 262 GLN B CA 1
ATOM 1298 C C . GLN B 2 7 ? 9.770 -22.593 -9.274 1.00 39.04 262 GLN B C 1
ATOM 1299 O O . GLN B 2 7 ? 8.647 -22.545 -9.732 1.00 38.62 262 GLN B O 1
ATOM 1305 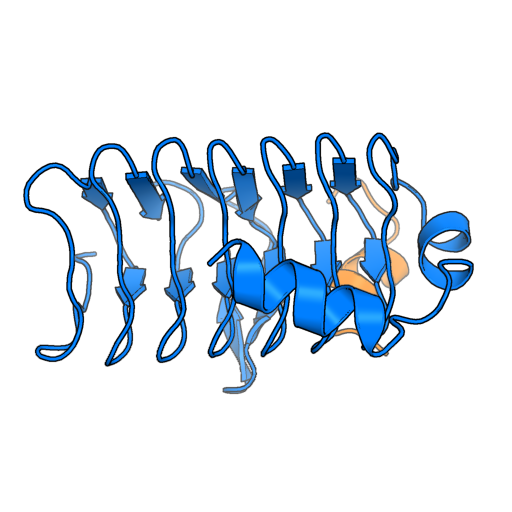N N . GLN B 2 8 ? 10.852 -22.669 -10.060 1.00 41.92 263 GLN B N 1
ATOM 1306 C CA . GLN B 2 8 ? 10.672 -22.664 -11.545 1.00 42.31 263 GLN B CA 1
ATOM 1307 C C . GLN B 2 8 ? 9.849 -23.904 -11.947 1.00 45.73 263 GLN B C 1
ATOM 1308 O O . GLN B 2 8 ? 9.100 -23.844 -12.896 1.00 42.59 263 GLN B O 1
ATOM 1314 N N . GLN B 2 9 ? 9.995 -25.024 -11.237 1.00 45.77 264 GLN B N 1
ATOM 1315 C CA . GLN B 2 9 ? 9.219 -26.268 -11.489 1.00 50.68 264 GLN B CA 1
ATOM 1316 C C . GLN B 2 9 ? 7.716 -26.069 -11.203 1.00 47.69 264 GLN B C 1
ATOM 1317 O O . GLN B 2 9 ? 6.907 -26.625 -11.927 1.00 45.67 264 GLN B O 1
ATOM 1323 N N . ARG B 2 10 ? 7.325 -25.346 -10.155 1.00 50.04 265 ARG B N 1
ATOM 1324 C CA . ARG B 2 10 ? 5.893 -25.015 -9.950 1.00 50.58 265 ARG B CA 1
ATOM 1325 C C . ARG B 2 10 ? 5.346 -24.268 -11.164 1.00 47.07 265 ARG B C 1
ATOM 1326 O O . ARG B 2 10 ? 4.173 -24.498 -11.489 1.00 49.01 265 ARG B O 1
ATOM 1334 N N . ILE B 2 11 ? 6.128 -23.390 -11.793 1.00 42.11 266 ILE B N 1
ATOM 1335 C CA . ILE B 2 11 ? 5.700 -22.636 -13.019 1.00 40.23 266 ILE B CA 1
ATOM 1336 C C . ILE B 2 11 ? 5.720 -23.583 -14.235 1.00 40.48 266 ILE B C 1
ATOM 1337 O O . ILE B 2 11 ? 4.778 -23.615 -14.987 1.00 36.34 266 ILE B O 1
ATOM 1342 N N . TYR B 2 12 ? 6.777 -24.401 -14.399 1.00 39.31 267 TYR B N 1
ATOM 1343 C CA . TYR B 2 12 ? 6.884 -25.310 -15.555 1.00 41.07 267 TYR B CA 1
ATOM 1344 C C . TYR B 2 12 ? 5.679 -26.256 -15.551 1.00 42.48 267 TYR B C 1
ATOM 1345 O O . TYR B 2 12 ? 5.009 -26.499 -16.614 1.00 43.39 267 TYR B O 1
ATOM 1354 N N . ARG B 2 13 ? 5.403 -26.868 -14.394 1.00 46.19 268 ARG B N 1
ATOM 1355 C CA . ARG B 2 13 ? 4.480 -28.026 -14.289 1.00 49.75 268 ARG B CA 1
ATOM 1356 C C . ARG B 2 13 ? 3.314 -27.745 -13.315 1.00 51.35 268 ARG B C 1
ATOM 1357 O O . ARG B 2 13 ? 2.199 -28.152 -13.662 1.00 60.84 268 ARG B O 1
ATOM 1365 N N . GLY B 2 14 ? 3.540 -27.138 -12.142 1.00 51.22 269 GLY B N 1
ATOM 1366 C CA . GLY B 2 14 ? 2.509 -27.003 -11.092 1.00 54.61 269 GLY B CA 1
ATOM 1367 C C . GLY B 2 14 ? 2.504 -28.198 -10.168 1.00 63.13 269 GLY B C 1
ATOM 1368 O O . GLY B 2 14 ? 3.017 -29.217 -10.593 1.00 67.95 269 GLY B O 1
ATOM 1369 N N . ASN B 2 15 ? 1.919 -28.116 -8.975 1.00 71.90 270 ASN B N 1
ATOM 1370 C CA . ASN B 2 15 ? 1.921 -29.250 -8.006 1.00 80.91 270 ASN B CA 1
ATOM 1371 C C . ASN B 2 15 ? 0.978 -30.372 -8.472 1.00 86.90 270 ASN B C 1
ATOM 1372 O O . ASN B 2 15 ? -0.252 -30.326 -8.389 1.00 85.30 270 ASN B O 1
#